Protein AF-A0A3D4QSE2-F1 (afdb_monomer_lite)

Sequence (312 aa):
MPFSLEGETRNILAAMQRSQQLKRVAPGTFAWKEWDISEHVFLRDLVYIVLEENGRPLSFEQIYMQVQQRRNDNISKNSVYAYLNSHPDIIAVYTKQYILLEWLENEELLLTNGIDPQELNSLNGNYQGKVILDVFISHGNYFTLYRLSEAYWQSGYIRLSRNVKAGLASRLVIVDTEGGLHLGSLQWEIISGLKRWGNNLAINELFYLEFINDRVLRCLKKEQFDNYEELPAYRLKEAEQYLNEQLELDEQTVLQNGDELDESLRGLDALLDAGLINGFVRGKDFEQVVNQGYHPQLIRHVLEERGIKVNW

Structure (mmCIF, N/CA/C/O backbone):
data_AF-A0A3D4QSE2-F1
#
_entry.id   AF-A0A3D4QSE2-F1
#
loop_
_atom_site.group_PDB
_atom_site.id
_atom_site.type_symbol
_atom_site.label_atom_id
_atom_site.label_alt_id
_atom_site.label_comp_id
_atom_site.label_asym_id
_atom_site.label_entity_id
_atom_site.label_seq_id
_atom_site.pdbx_PDB_ins_code
_atom_site.Cartn_x
_atom_site.Cartn_y
_atom_site.Cartn_z
_atom_site.occupancy
_atom_site.B_iso_or_equiv
_atom_site.auth_seq_id
_atom_site.auth_comp_id
_atom_site.auth_asym_id
_atom_site.auth_atom_id
_atom_site.pdbx_PDB_model_num
ATOM 1 N N . MET A 1 1 ? -39.213 -35.754 11.566 1.00 28.19 1 MET A N 1
ATOM 2 C CA . MET A 1 1 ? -39.412 -36.302 10.208 1.00 28.19 1 MET A CA 1
ATOM 3 C C . MET A 1 1 ? -38.183 -35.938 9.388 1.00 28.19 1 MET A C 1
ATOM 5 O O . MET A 1 1 ? -38.036 -34.755 9.103 1.00 28.19 1 MET A O 1
ATOM 9 N N . PRO A 1 2 ? -37.240 -36.857 9.115 1.00 41.97 2 PRO A N 1
ATOM 10 C CA . PRO A 1 2 ? -36.106 -36.549 8.257 1.00 41.97 2 PRO A CA 1
ATOM 11 C C . PRO A 1 2 ? -36.489 -36.765 6.787 1.00 41.97 2 PRO A C 1
ATOM 13 O O . PRO A 1 2 ? -37.260 -37.663 6.459 1.00 41.97 2 PRO A O 1
ATOM 16 N N . PHE A 1 3 ? -35.970 -35.894 5.927 1.00 37.28 3 PHE A N 1
ATOM 17 C CA . PHE A 1 3 ? -36.173 -35.910 4.483 1.00 37.28 3 PHE A CA 1
ATOM 18 C C . PHE A 1 3 ? -35.637 -37.208 3.860 1.00 37.28 3 PHE A C 1
ATOM 20 O O . PHE A 1 3 ? -34.462 -37.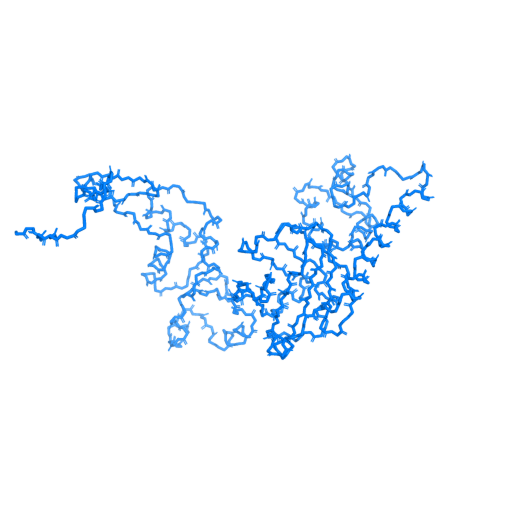534 4.024 1.00 37.28 3 PHE A O 1
ATOM 27 N N . SER A 1 4 ? -36.493 -37.919 3.122 1.00 41.31 4 SER A N 1
ATOM 28 C CA . SER A 1 4 ? -36.098 -38.973 2.187 1.00 41.31 4 SER A CA 1
ATOM 29 C C . SER A 1 4 ? -35.632 -38.330 0.881 1.00 41.31 4 SER A C 1
ATOM 31 O O . SER A 1 4 ? -36.432 -37.740 0.155 1.00 41.31 4 SER A O 1
ATOM 33 N N . LEU A 1 5 ? -34.340 -38.443 0.584 1.00 42.09 5 LEU A N 1
ATOM 34 C CA . LEU A 1 5 ? -33.797 -38.228 -0.755 1.00 42.09 5 LEU A CA 1
ATOM 35 C C . LEU A 1 5 ? -33.691 -39.602 -1.420 1.00 42.09 5 LEU A C 1
ATOM 37 O O . LEU A 1 5 ? -32.722 -40.329 -1.213 1.00 42.09 5 LEU A O 1
ATOM 41 N N . GLU A 1 6 ? -34.727 -39.980 -2.164 1.00 46.28 6 GLU A N 1
ATOM 42 C CA . GLU A 1 6 ? -34.633 -41.058 -3.147 1.00 46.28 6 GLU A CA 1
ATOM 43 C C . GLU A 1 6 ? -34.034 -40.486 -4.435 1.00 46.28 6 GLU A C 1
ATOM 45 O O . GLU A 1 6 ? -34.581 -39.553 -5.020 1.00 46.28 6 GLU A O 1
ATOM 50 N N . GLY A 1 7 ? -32.911 -41.057 -4.873 1.00 48.81 7 GLY A N 1
ATOM 51 C CA . GLY A 1 7 ? -32.299 -40.771 -6.170 1.00 48.81 7 GLY A CA 1
ATOM 52 C C . GLY A 1 7 ? -30.869 -40.253 -6.052 1.00 48.81 7 GLY A C 1
ATOM 53 O O . GLY A 1 7 ? -30.639 -39.159 -5.556 1.00 48.81 7 GLY A O 1
ATOM 54 N N . GLU A 1 8 ? -29.932 -41.053 -6.566 1.00 42.44 8 GLU A N 1
ATOM 55 C CA . GLU A 1 8 ? -28.472 -40.873 -6.572 1.00 42.44 8 GLU A CA 1
ATOM 56 C C . GLU A 1 8 ? -27.762 -41.227 -5.258 1.00 42.44 8 GLU A C 1
ATOM 58 O O . GLU A 1 8 ? -27.558 -40.409 -4.362 1.00 42.44 8 GLU A O 1
ATOM 63 N N . THR A 1 9 ? -27.271 -42.468 -5.191 1.00 49.97 9 THR A N 1
ATOM 64 C CA . THR A 1 9 ? -26.201 -42.884 -4.277 1.00 49.97 9 THR A CA 1
ATOM 65 C C . THR A 1 9 ? -24.926 -42.092 -4.573 1.00 49.97 9 THR A C 1
ATOM 67 O O . THR A 1 9 ? -24.008 -42.570 -5.238 1.00 49.97 9 THR A O 1
ATOM 70 N N . ARG A 1 10 ? -24.849 -40.860 -4.067 1.00 45.12 10 ARG A N 1
ATOM 71 C CA . ARG A 1 10 ? -23.571 -40.204 -3.809 1.00 45.12 10 ARG A CA 1
ATOM 72 C C . ARG A 1 10 ? -22.964 -40.915 -2.609 1.00 45.12 10 ARG A C 1
ATOM 74 O O . ARG A 1 10 ? -23.544 -40.903 -1.527 1.00 45.12 10 ARG A O 1
ATOM 81 N N . ASN A 1 11 ? -21.814 -41.555 -2.804 1.00 51.22 11 ASN A N 1
ATOM 82 C CA . ASN A 1 11 ? -21.033 -42.132 -1.715 1.00 51.22 11 ASN A CA 1
ATOM 83 C C . ASN A 1 11 ? -20.575 -41.002 -0.778 1.00 51.22 11 ASN A C 1
ATOM 85 O O . ASN A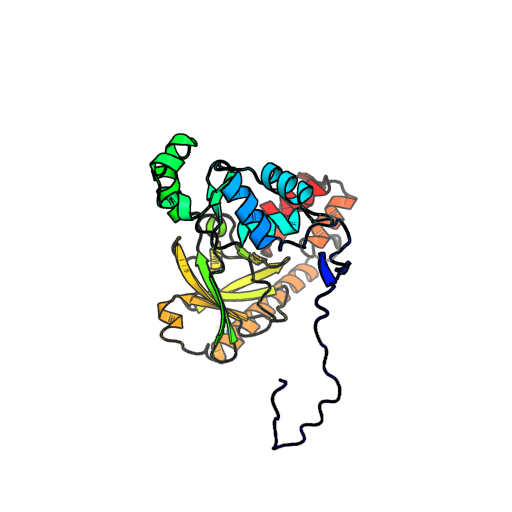 1 11 ? -19.510 -40.417 -0.967 1.00 51.22 11 ASN A O 1
ATOM 89 N N . ILE A 1 12 ? -21.392 -40.664 0.220 1.00 56.22 12 ILE A N 1
ATOM 90 C CA . ILE A 1 12 ? -20.989 -39.801 1.327 1.00 56.22 12 ILE A CA 1
ATOM 91 C C . ILE A 1 12 ? -20.093 -40.656 2.226 1.00 56.22 12 ILE A C 1
ATOM 93 O O . ILE A 1 12 ? -20.573 -41.402 3.072 1.00 56.22 12 ILE A O 1
ATOM 97 N N . LEU A 1 13 ? -18.779 -40.581 2.006 1.00 54.56 13 LEU A N 1
ATOM 98 C CA . LEU A 1 13 ? -17.781 -41.328 2.783 1.00 54.56 13 LEU A CA 1
ATOM 99 C C . LEU A 1 13 ? -17.624 -40.805 4.223 1.00 54.56 13 LEU A C 1
ATOM 101 O O . LEU A 1 13 ? -17.141 -41.534 5.082 1.00 54.56 13 LEU A O 1
ATOM 105 N N . ALA A 1 14 ? -18.057 -39.574 4.507 1.00 45.72 14 ALA A N 1
ATOM 106 C CA . ALA A 1 14 ? -18.195 -39.046 5.861 1.00 45.72 14 ALA A CA 1
ATOM 107 C C . ALA A 1 14 ? -19.143 -37.838 5.881 1.00 45.72 14 ALA A C 1
ATOM 109 O O . ALA A 1 14 ? -19.107 -36.997 4.982 1.00 45.72 14 ALA A O 1
ATOM 110 N N . ALA A 1 15 ? -19.950 -37.724 6.936 1.00 48.41 15 ALA A N 1
ATOM 111 C CA . ALA A 1 15 ? -20.735 -36.535 7.248 1.00 48.41 15 ALA A CA 1
ATOM 112 C C . ALA A 1 15 ? -20.280 -35.995 8.611 1.00 48.41 15 ALA A C 1
ATOM 114 O O . ALA A 1 15 ? -20.449 -36.655 9.634 1.00 48.41 15 ALA A O 1
ATOM 115 N N . MET A 1 16 ? -19.685 -34.800 8.638 1.00 53.22 16 MET A N 1
ATOM 116 C CA . MET A 1 16 ? -19.393 -34.107 9.894 1.00 53.22 16 MET A CA 1
ATOM 117 C C . MET A 1 16 ? -20.637 -33.343 10.337 1.00 53.22 16 MET A C 1
ATOM 119 O O . MET A 1 16 ? -20.983 -32.310 9.766 1.00 53.22 16 MET A O 1
ATOM 123 N N . GLN A 1 17 ? -21.317 -33.850 11.363 1.00 53.03 17 GLN A N 1
ATOM 124 C CA . GLN A 1 17 ? -22.425 -33.146 11.996 1.00 53.03 17 GLN A CA 1
ATOM 125 C C . GLN A 1 17 ? -21.888 -32.251 13.116 1.00 53.03 17 GLN A C 1
ATOM 127 O O . GLN A 1 17 ? -21.199 -32.705 14.028 1.00 53.03 17 GLN A O 1
ATOM 132 N N . ARG A 1 18 ? -22.207 -30.957 13.058 1.00 58.06 18 ARG A N 1
ATOM 133 C CA . ARG A 1 18 ? -21.845 -29.990 14.101 1.00 58.06 18 ARG A CA 1
ATOM 134 C C . ARG A 1 18 ? -22.596 -30.351 15.389 1.00 58.06 18 ARG A C 1
ATOM 136 O O . ARG A 1 18 ? -23.823 -30.279 15.418 1.00 58.06 18 ARG A O 1
ATOM 143 N N . SER A 1 19 ? -21.878 -30.755 16.441 1.00 69.56 19 SER A N 1
ATOM 144 C CA . SER A 1 19 ? -22.499 -31.043 17.742 1.00 69.56 19 SER A CA 1
ATOM 145 C C . SER A 1 19 ? -23.111 -29.768 18.321 1.00 69.56 19 SER A C 1
ATOM 147 O O . SER A 1 19 ? -22.425 -28.759 18.479 1.00 69.56 19 SER A O 1
ATOM 149 N N . GLN A 1 20 ? -24.398 -29.815 18.672 1.00 75.25 20 GLN A N 1
ATOM 150 C CA . GLN A 1 20 ? -25.089 -28.693 19.315 1.00 75.25 20 GLN A CA 1
ATOM 151 C C . GLN A 1 20 ? -24.616 -28.442 20.756 1.00 75.25 20 GLN A C 1
ATOM 153 O O . GLN A 1 20 ? -24.971 -27.413 21.333 1.00 75.25 20 GLN A O 1
ATOM 158 N N . GLN A 1 21 ? -23.824 -29.354 21.323 1.00 79.38 21 GLN A N 1
ATOM 159 C CA . GLN A 1 21 ? -23.313 -29.295 22.695 1.00 79.38 21 GLN A CA 1
ATOM 160 C C . GLN A 1 21 ? -22.000 -28.508 22.811 1.00 79.38 21 GLN A C 1
ATOM 162 O O . GLN A 1 21 ? -21.597 -28.152 23.917 1.00 79.38 21 GLN A O 1
ATOM 167 N N . LEU A 1 22 ? -21.344 -28.214 21.684 1.00 78.94 22 LEU A N 1
ATOM 168 C CA . LEU A 1 22 ? -20.076 -27.493 21.644 1.00 78.94 22 LEU A CA 1
ATOM 169 C C . LEU A 1 22 ? -20.288 -26.034 21.224 1.00 78.94 22 LEU A C 1
ATOM 171 O O . LEU A 1 22 ? -21.080 -25.737 20.327 1.00 78.94 22 LEU A O 1
ATOM 175 N N . LYS A 1 23 ? -19.546 -25.124 21.855 1.00 75.75 23 LYS A N 1
ATOM 176 C CA . LYS A 1 23 ? -19.374 -23.725 21.440 1.00 75.75 23 LYS A CA 1
ATOM 177 C C . LYS A 1 23 ? -17.903 -23.462 21.142 1.00 75.75 23 LYS A C 1
ATOM 179 O O . LYS A 1 23 ? -17.020 -24.084 21.733 1.00 75.75 23 LYS A O 1
ATOM 184 N N . ARG A 1 24 ? -17.624 -22.560 20.204 1.00 70.69 24 ARG A N 1
ATOM 185 C CA . ARG A 1 24 ? -16.249 -22.125 19.937 1.00 70.69 24 ARG A CA 1
ATOM 186 C C . ARG A 1 24 ? -15.841 -21.149 21.035 1.00 70.69 24 ARG A C 1
ATOM 188 O O . ARG A 1 24 ? -16.610 -20.249 21.340 1.00 70.69 24 ARG A O 1
ATOM 195 N N . VAL A 1 25 ? -14.651 -21.311 21.603 1.00 76.31 25 VAL A N 1
ATOM 196 C CA . VAL A 1 25 ? -14.137 -20.432 22.678 1.00 76.31 25 VAL A CA 1
ATOM 197 C C . VAL A 1 25 ? -12.840 -19.716 22.300 1.00 76.31 25 VAL A C 1
ATOM 199 O O . VAL A 1 25 ? -12.532 -18.671 22.859 1.00 76.31 25 VAL A O 1
ATOM 202 N N . ALA A 1 26 ? -12.122 -20.220 21.292 1.00 65.94 26 ALA A N 1
ATOM 203 C CA . ALA A 1 26 ? -10.972 -19.560 20.673 1.00 65.94 26 ALA A CA 1
ATOM 204 C C . ALA A 1 26 ? -10.786 -20.055 19.220 1.00 65.94 26 ALA A C 1
ATOM 206 O O . ALA A 1 26 ? -11.508 -20.956 18.764 1.00 65.94 26 ALA A O 1
ATOM 207 N N . PRO A 1 27 ? -9.855 -19.489 18.431 1.00 65.56 27 PRO A N 1
ATOM 208 C CA . PRO A 1 27 ? -9.556 -20.009 17.104 1.00 65.56 27 PRO A CA 1
ATOM 209 C C . PRO A 1 27 ? -9.096 -21.472 17.136 1.00 65.56 27 PRO A C 1
ATOM 211 O O . PRO A 1 27 ? -8.069 -21.787 17.717 1.00 65.56 27 PRO A O 1
ATOM 214 N N . GLY A 1 28 ? -9.877 -22.366 16.519 1.00 68.50 28 GLY A N 1
ATOM 215 C CA . GLY A 1 28 ? -9.598 -23.808 16.520 1.00 68.50 28 GLY A CA 1
ATOM 216 C C . GLY A 1 28 ? -9.968 -24.545 17.815 1.00 68.50 28 GLY A C 1
ATOM 217 O O . GLY A 1 28 ? -9.839 -25.764 17.857 1.00 68.50 28 GLY A O 1
ATOM 218 N N . THR A 1 29 ? -10.483 -23.846 18.832 1.00 72.50 29 THR A N 1
ATOM 219 C CA . THR A 1 29 ? -10.779 -24.425 20.152 1.00 72.50 29 THR A CA 1
ATOM 220 C C . THR A 1 29 ? -12.272 -24.395 20.447 1.00 72.50 29 THR A C 1
ATOM 222 O O . THR A 1 29 ? -12.926 -23.349 20.360 1.00 72.50 29 THR A O 1
ATOM 225 N N . PHE A 1 30 ? -12.803 -25.546 20.855 1.00 79.31 30 PHE A N 1
ATOM 226 C CA . PHE A 1 30 ? -14.202 -25.731 21.224 1.00 79.31 30 PHE A CA 1
ATOM 227 C C . PHE A 1 30 ? -14.310 -26.213 22.668 1.00 79.31 30 PHE A C 1
ATOM 229 O O . PHE A 1 30 ? -13.473 -26.979 23.137 1.00 79.31 30 PHE A O 1
ATOM 236 N N . ALA A 1 31 ? -15.356 -25.768 23.350 1.00 78.94 31 ALA A N 1
ATOM 237 C CA . ALA A 1 31 ? -15.695 -26.172 24.705 1.00 78.94 31 ALA A CA 1
ATOM 238 C C . ALA A 1 31 ? -17.148 -26.640 24.763 1.00 78.94 31 ALA A C 1
ATOM 240 O O . ALA A 1 31 ? -17.968 -26.283 23.913 1.00 78.94 31 ALA A O 1
ATOM 241 N N . TRP A 1 32 ? -17.478 -27.404 25.798 1.00 81.44 32 TRP A N 1
ATOM 242 C CA . TRP A 1 32 ? -18.864 -27.722 26.120 1.00 81.44 32 TRP A CA 1
ATOM 243 C C . TRP A 1 32 ? -19.625 -26.445 26.474 1.00 81.44 32 TRP A C 1
ATOM 245 O O . TRP A 1 32 ? -19.103 -25.568 27.160 1.00 81.44 32 TRP A O 1
ATOM 255 N N . LYS A 1 33 ? -20.872 -26.322 26.010 1.00 83.12 33 LYS A N 1
ATOM 256 C CA . LYS A 1 33 ? -21.715 -25.152 26.309 1.00 83.12 33 LYS A CA 1
ATOM 257 C C . LYS A 1 33 ? -21.936 -24.943 27.806 1.00 83.12 33 LYS A C 1
ATOM 259 O O . LYS A 1 33 ? -22.045 -23.797 28.225 1.00 83.12 33 LYS A O 1
ATOM 264 N N . GLU A 1 34 ? -21.951 -26.037 28.564 1.00 84.19 34 GLU A N 1
ATOM 265 C CA . GLU A 1 34 ? -22.087 -26.074 30.024 1.00 84.19 34 GLU A CA 1
ATOM 266 C C . GLU A 1 34 ? -20.871 -25.501 30.761 1.00 84.19 34 GLU A C 1
ATOM 268 O O . GLU A 1 34 ? -20.974 -25.163 31.936 1.00 84.19 34 GLU A O 1
ATOM 273 N N . TRP A 1 35 ? -19.716 -25.378 30.096 1.00 82.12 35 TRP A N 1
ATOM 274 C CA . TRP A 1 35 ? -18.558 -24.720 30.693 1.00 82.12 35 TRP A CA 1
ATOM 275 C C . TRP A 1 35 ? -18.787 -23.208 30.721 1.00 82.12 35 TRP A C 1
ATOM 277 O O . TRP A 1 35 ? -19.196 -22.618 29.713 1.00 82.12 35 TRP A O 1
ATOM 287 N N . ASP A 1 36 ? -18.477 -22.583 31.858 1.00 79.00 36 ASP A N 1
ATOM 288 C CA . ASP A 1 36 ? -18.579 -21.136 32.084 1.00 79.00 36 ASP A CA 1
ATOM 289 C C . ASP A 1 36 ? -17.439 -20.374 31.384 1.00 79.00 36 ASP A C 1
ATOM 291 O O . ASP A 1 36 ? -16.555 -19.779 31.990 1.00 79.00 36 ASP A O 1
ATOM 295 N N . ILE A 1 37 ? -17.398 -20.501 30.058 1.00 76.38 37 ILE A N 1
ATOM 296 C CA . ILE A 1 37 ? -16.425 -19.861 29.175 1.00 76.38 37 ILE A CA 1
ATOM 297 C C . ILE A 1 37 ? -17.206 -19.094 28.117 1.00 76.38 37 ILE A C 1
ATOM 299 O O . ILE A 1 37 ? -18.049 -19.670 27.424 1.00 76.38 37 ILE A O 1
ATOM 303 N N . SER A 1 38 ? -16.928 -17.804 27.969 1.00 71.06 38 SER A N 1
ATOM 304 C CA . SER A 1 38 ? -17.567 -16.968 26.952 1.00 71.06 38 SER A CA 1
ATOM 305 C C . SER A 1 38 ? -17.345 -17.514 25.540 1.00 71.06 38 SER A C 1
ATOM 307 O O . SER A 1 38 ? -16.294 -18.083 25.228 1.00 71.06 38 SER A O 1
ATOM 309 N N . GLU A 1 39 ? -18.351 -17.352 24.682 1.00 72.50 39 GLU A N 1
ATOM 310 C CA . GLU A 1 39 ? -18.236 -17.715 23.271 1.00 72.50 39 GLU A CA 1
ATOM 311 C C . GLU A 1 39 ? -17.183 -16.844 22.573 1.00 72.50 39 GLU A C 1
ATOM 313 O O . GLU A 1 39 ? -16.976 -15.677 22.908 1.00 72.50 39 GLU A O 1
ATOM 318 N N . HIS A 1 40 ? -16.481 -17.437 21.609 1.00 73.00 40 HIS A N 1
ATOM 319 C CA . HIS A 1 40 ? -15.460 -16.745 20.839 1.00 73.00 40 HIS A CA 1
ATOM 320 C C . HIS A 1 40 ? -16.086 -15.645 19.983 1.00 73.00 40 HIS A C 1
ATOM 322 O O . HIS A 1 40 ? -16.831 -15.935 19.049 1.00 73.00 40 HIS A O 1
ATOM 328 N N . VAL A 1 41 ? -15.708 -14.397 20.250 1.00 69.75 41 VAL A N 1
ATOM 329 C CA . VAL A 1 41 ? -16.004 -13.259 19.374 1.00 69.75 41 VAL A CA 1
ATOM 330 C C . VAL A 1 41 ? -14.824 -13.053 18.427 1.00 69.75 41 VAL A C 1
ATOM 332 O O . VAL A 1 41 ? -13.657 -13.028 18.843 1.00 69.75 41 VAL A O 1
ATOM 335 N N . PHE A 1 42 ? -15.103 -12.917 17.130 1.00 70.81 42 PHE A N 1
ATOM 336 C CA . PHE A 1 42 ? -14.058 -12.609 16.159 1.00 70.81 42 PHE A CA 1
ATOM 337 C C . PHE A 1 42 ? -13.421 -11.256 16.477 1.00 70.81 42 PHE A C 1
ATOM 339 O O . PHE A 1 42 ? -14.087 -10.328 16.920 1.00 70.81 42 PHE A O 1
ATOM 346 N N . LEU A 1 43 ? -12.112 -11.134 16.233 1.00 71.00 43 LEU A N 1
ATOM 347 C CA . LEU A 1 43 ? -11.376 -9.910 16.565 1.00 71.00 43 LEU A CA 1
ATOM 348 C C . LEU A 1 43 ? -11.966 -8.678 15.865 1.00 71.00 43 LEU A C 1
ATOM 350 O O . LEU A 1 43 ? -12.068 -7.626 16.479 1.00 71.00 43 LEU A O 1
ATOM 354 N N . ARG A 1 44 ? -12.387 -8.847 14.609 1.00 68.31 44 ARG A N 1
ATOM 355 C CA . ARG A 1 44 ? -13.060 -7.819 13.816 1.00 68.31 44 ARG A CA 1
ATOM 356 C C . ARG A 1 44 ? -14.292 -7.267 14.542 1.00 68.31 44 ARG A C 1
ATOM 358 O O . ARG A 1 44 ? -14.346 -6.080 14.836 1.00 68.31 44 ARG A O 1
ATOM 365 N N . ASP A 1 45 ? -15.223 -8.155 14.879 1.00 70.50 45 ASP A N 1
ATOM 366 C CA . ASP A 1 45 ? -16.500 -7.789 15.493 1.00 70.50 45 ASP A CA 1
ATOM 367 C C . ASP A 1 45 ? -16.277 -7.230 16.912 1.00 70.50 45 ASP A C 1
ATOM 369 O O . ASP A 1 45 ? -16.917 -6.269 17.319 1.00 70.50 45 ASP A O 1
ATOM 373 N N . LEU A 1 46 ? -15.294 -7.763 17.646 1.00 81.00 46 LEU A N 1
ATOM 374 C CA . LEU A 1 46 ? -14.947 -7.284 18.983 1.00 81.00 46 LEU A CA 1
ATOM 375 C C . LEU A 1 46 ? -14.390 -5.854 18.985 1.00 81.00 46 LEU A C 1
ATOM 377 O O . LEU A 1 46 ? -14.705 -5.085 19.886 1.00 81.00 46 LEU A O 1
ATOM 381 N N . VAL A 1 47 ? -13.548 -5.499 18.011 1.00 81.94 47 VAL A N 1
ATOM 382 C CA . VAL A 1 47 ? -13.002 -4.136 17.903 1.00 81.94 47 VAL A CA 1
ATOM 383 C C . VAL A 1 47 ? -14.119 -3.134 17.607 1.00 81.94 47 VAL A C 1
ATOM 385 O O . VAL A 1 47 ? -14.138 -2.065 18.214 1.00 81.94 47 VAL A O 1
ATOM 388 N N . TYR A 1 48 ? -15.058 -3.496 16.728 1.00 79.88 48 TYR A N 1
ATOM 389 C CA . TYR A 1 48 ? -16.238 -2.679 16.447 1.00 79.88 48 TYR A CA 1
ATOM 390 C C . TYR A 1 48 ? -17.081 -2.468 17.714 1.00 79.88 48 TYR A C 1
ATOM 392 O O . TYR A 1 48 ? -17.297 -1.327 18.107 1.00 79.88 48 TYR A O 1
ATOM 400 N N . ILE A 1 49 ? -17.435 -3.550 18.423 1.00 83.44 49 ILE A N 1
ATOM 401 C CA . ILE A 1 49 ? -18.203 -3.498 19.683 1.00 83.44 49 ILE A CA 1
ATOM 402 C C . ILE A 1 49 ? -17.511 -2.613 20.730 1.00 83.44 49 ILE A C 1
ATOM 404 O O . ILE A 1 49 ? -18.162 -1.840 21.425 1.00 83.44 49 ILE A O 1
ATOM 408 N N . VAL A 1 50 ? -16.181 -2.700 20.853 1.00 87.81 50 VAL A N 1
ATOM 409 C CA . VAL A 1 50 ? -15.421 -1.853 21.788 1.00 87.81 50 VAL A CA 1
ATOM 410 C C . VAL A 1 50 ? -15.594 -0.370 21.457 1.00 87.81 50 VAL A C 1
ATOM 412 O O . VAL A 1 50 ? -15.761 0.430 22.375 1.00 87.81 50 VAL A O 1
ATOM 415 N N . LEU A 1 51 ? -15.559 0.015 20.182 1.00 86.25 51 LEU A N 1
ATOM 416 C CA . LEU A 1 51 ? -15.757 1.409 19.776 1.00 86.25 51 LEU A CA 1
ATOM 417 C C . LEU A 1 51 ? -17.216 1.853 19.949 1.00 86.25 51 LEU A C 1
ATOM 419 O O . LEU A 1 51 ? -17.452 2.929 20.497 1.00 86.25 51 LEU A O 1
ATOM 423 N N . GLU A 1 52 ? -18.166 1.006 19.551 1.00 87.56 52 GLU A N 1
ATOM 424 C CA . GLU A 1 52 ? -19.609 1.246 19.657 1.00 87.56 52 GLU A CA 1
ATOM 425 C C . GLU A 1 52 ? -20.032 1.486 21.115 1.00 87.56 52 GLU A C 1
ATOM 427 O O . GLU A 1 52 ? -20.595 2.529 21.444 1.00 87.56 52 GLU A O 1
ATOM 432 N N . GLU A 1 53 ? -19.677 0.577 22.028 1.00 88.81 53 GLU A N 1
ATOM 433 C CA . GLU A 1 53 ? -20.073 0.662 23.439 1.00 88.81 53 GLU A CA 1
ATOM 434 C C . GLU A 1 53 ? -19.406 1.816 24.196 1.00 88.81 53 GLU A C 1
ATOM 436 O O . GLU A 1 53 ? -19.963 2.323 25.170 1.00 88.81 53 GLU A O 1
ATOM 441 N N . ASN A 1 54 ? -18.192 2.218 23.800 1.00 87.06 54 ASN A N 1
ATOM 442 C CA . ASN A 1 54 ? -17.499 3.308 24.487 1.00 87.06 54 ASN A CA 1
ATOM 443 C C . ASN A 1 54 ? -18.074 4.678 24.127 1.00 87.06 54 ASN A C 1
ATOM 445 O O . ASN A 1 54 ? -17.881 5.612 24.907 1.00 87.06 54 ASN A O 1
ATOM 449 N N . GLY A 1 55 ? -18.728 4.817 22.968 1.00 83.56 55 GLY A N 1
ATOM 450 C CA . GLY A 1 55 ? -19.369 6.068 22.561 1.00 83.56 55 GLY A CA 1
ATOM 451 C C . GLY A 1 55 ? -18.421 7.273 22.529 1.00 83.56 55 GLY A C 1
ATOM 452 O O . GLY A 1 55 ? -18.871 8.406 22.684 1.00 83.56 55 GLY A O 1
ATOM 453 N N . ARG A 1 56 ? -17.107 7.038 22.388 1.00 87.12 56 ARG A N 1
ATOM 454 C CA . ARG A 1 56 ? -16.050 8.061 22.347 1.00 87.12 56 ARG A CA 1
ATOM 455 C C . ARG A 1 56 ? -14.853 7.590 21.514 1.00 87.12 56 ARG A C 1
ATOM 457 O O . ARG A 1 56 ? -14.610 6.383 21.448 1.00 87.12 56 ARG A O 1
ATOM 464 N N . PRO A 1 57 ? -14.039 8.510 20.972 1.00 86.69 57 PRO A N 1
ATOM 465 C CA . PRO A 1 57 ? -12.796 8.165 20.295 1.00 86.69 57 PRO A CA 1
ATOM 466 C C . PRO A 1 57 ? -11.813 7.477 21.243 1.00 86.69 57 PRO A C 1
ATOM 468 O O . PRO A 1 57 ? -11.564 7.953 22.356 1.00 86.69 57 PRO A O 1
ATOM 471 N N . LEU A 1 58 ? -11.212 6.377 20.793 1.00 87.75 58 LEU A N 1
ATOM 472 C CA . LEU A 1 58 ? -10.254 5.609 21.591 1.00 87.75 58 LEU A CA 1
ATOM 473 C C . LEU A 1 58 ? -8.878 5.572 20.933 1.00 87.75 58 LEU A C 1
ATOM 475 O O . LEU A 1 58 ? -8.751 5.427 19.721 1.00 87.75 58 LEU A O 1
ATOM 479 N N . SER A 1 59 ? -7.819 5.657 21.735 1.00 86.19 59 SER A N 1
ATOM 480 C CA . SER A 1 59 ? -6.461 5.409 21.251 1.00 86.19 59 SER A CA 1
ATOM 481 C C . SER A 1 59 ? -6.226 3.918 20.999 1.00 86.19 59 SER A C 1
ATOM 483 O O . SER A 1 59 ? -6.900 3.056 21.568 1.00 86.19 59 SER A O 1
ATOM 485 N N . PHE A 1 60 ? -5.211 3.600 20.192 1.00 82.19 60 PHE A N 1
ATOM 486 C CA . PHE A 1 60 ? -4.804 2.213 19.940 1.00 82.19 60 PHE A CA 1
ATOM 487 C C . PHE A 1 60 ? -4.608 1.403 21.235 1.00 82.19 60 PHE A C 1
ATOM 489 O O . PHE A 1 60 ? -5.123 0.294 21.359 1.00 82.19 60 PHE A O 1
ATOM 496 N N . GLU A 1 61 ? -3.896 1.967 22.214 1.00 83.44 61 GLU A N 1
ATOM 497 C CA . GLU A 1 61 ? -3.613 1.287 23.484 1.00 83.44 61 GLU A CA 1
ATOM 498 C C . GLU A 1 61 ? -4.890 1.038 24.298 1.00 83.44 61 GLU A C 1
ATOM 500 O O . GLU A 1 61 ? -5.036 -0.022 24.904 1.00 83.44 61 GLU A O 1
ATOM 505 N N . GLN A 1 62 ? -5.852 1.968 24.270 1.00 87.75 62 GLN A N 1
ATOM 506 C CA . GLN A 1 62 ? -7.145 1.786 24.936 1.00 87.75 62 GLN A CA 1
ATOM 507 C C . GLN A 1 62 ? -7.952 0.653 24.297 1.00 87.75 62 GLN A C 1
ATOM 509 O O . GLN A 1 62 ? -8.496 -0.187 25.014 1.00 87.75 62 GLN A O 1
ATOM 514 N N . ILE A 1 63 ? -7.990 0.596 22.963 1.00 88.75 63 ILE A N 1
ATOM 515 C CA . ILE A 1 63 ? -8.682 -0.468 22.225 1.00 88.75 63 ILE A CA 1
ATOM 516 C C . ILE A 1 63 ? -8.022 -1.814 22.510 1.00 88.75 63 ILE A C 1
ATOM 518 O O . ILE A 1 63 ? -8.708 -2.772 22.854 1.00 88.75 63 ILE A O 1
ATOM 522 N N . TYR A 1 64 ? -6.692 -1.882 22.431 1.00 88.06 64 TYR A N 1
ATOM 523 C CA . TYR A 1 64 ? -5.940 -3.101 22.713 1.00 88.06 64 TYR A CA 1
ATOM 524 C C . TYR A 1 64 ? -6.221 -3.637 24.123 1.00 88.06 64 TYR A C 1
ATOM 526 O O . TYR A 1 64 ? -6.521 -4.819 24.281 1.00 88.06 64 TYR A O 1
ATOM 534 N N . MET A 1 65 ? -6.197 -2.766 25.137 1.00 89.06 65 MET A N 1
ATOM 535 C CA . MET A 1 65 ? -6.500 -3.145 26.519 1.00 89.06 65 MET A CA 1
ATOM 536 C C . MET A 1 65 ? -7.922 -3.698 26.675 1.00 89.06 65 MET A C 1
ATOM 538 O O . MET A 1 65 ? -8.102 -4.732 27.316 1.00 89.06 65 MET A O 1
ATOM 542 N N . GLN A 1 66 ? -8.927 -3.058 26.071 1.00 89.44 66 GLN A N 1
ATOM 543 C CA . GLN A 1 66 ? -10.316 -3.524 26.160 1.00 89.44 66 GLN A CA 1
ATOM 544 C C . GLN A 1 66 ? -10.552 -4.832 25.400 1.00 89.44 66 GLN A C 1
ATOM 546 O O . GLN A 1 66 ? -11.240 -5.725 25.891 1.00 89.44 66 GLN A O 1
ATOM 551 N N . VAL A 1 67 ? -9.943 -4.976 24.224 1.00 88.25 67 VAL A N 1
ATOM 552 C CA . VAL A 1 67 ? -9.977 -6.213 23.439 1.00 88.25 67 VAL A CA 1
ATOM 553 C C . VAL A 1 67 ? -9.353 -7.369 24.226 1.00 88.25 67 VAL A C 1
ATOM 555 O O . VAL A 1 67 ? -9.927 -8.457 24.268 1.00 88.25 67 VAL A O 1
ATOM 558 N N . GLN A 1 68 ? -8.214 -7.134 24.885 1.00 87.12 68 GLN A N 1
ATOM 559 C CA . GLN A 1 68 ? -7.522 -8.150 25.679 1.00 87.12 68 GLN A CA 1
ATOM 560 C C . GLN A 1 68 ? -8.318 -8.558 26.927 1.00 87.12 68 GLN A C 1
ATOM 562 O O . GLN A 1 68 ? -8.342 -9.733 27.272 1.00 87.12 68 GLN A O 1
ATOM 567 N N . GLN A 1 69 ? -9.005 -7.619 27.585 1.00 86.25 69 GLN A N 1
ATOM 568 C CA . GLN A 1 69 ? -9.866 -7.913 28.742 1.00 86.25 69 GLN A CA 1
ATOM 569 C C . GLN A 1 69 ? -11.061 -8.807 28.394 1.00 86.25 69 GLN A C 1
ATOM 571 O O . GLN A 1 69 ? -11.539 -9.557 29.240 1.00 86.25 69 GLN A O 1
ATOM 576 N N . ARG A 1 70 ? -11.557 -8.720 27.157 1.00 81.62 70 ARG A N 1
ATOM 577 C CA . ARG A 1 70 ? -12.742 -9.454 26.692 1.00 81.62 70 ARG A CA 1
ATOM 578 C C . ARG A 1 70 ? -12.400 -10.780 26.016 1.00 81.62 70 ARG A C 1
ATOM 580 O O . ARG A 1 70 ? -13.304 -11.465 25.538 1.00 81.62 70 ARG A O 1
ATOM 587 N N . ARG A 1 71 ? -11.115 -11.143 25.939 1.00 77.31 71 ARG A N 1
ATOM 588 C CA . ARG A 1 71 ? -10.662 -12.362 25.267 1.00 77.31 71 ARG A CA 1
ATOM 589 C C . ARG A 1 71 ? -9.920 -13.305 26.187 1.00 77.31 71 ARG A C 1
ATOM 591 O O . ARG A 1 71 ? -9.108 -12.914 27.013 1.00 77.31 71 ARG A O 1
ATOM 598 N N . ASN A 1 72 ? -10.218 -14.583 25.980 1.00 70.56 72 ASN A N 1
ATOM 599 C CA . ASN A 1 72 ? -9.645 -15.694 26.731 1.00 70.56 72 ASN A CA 1
ATOM 600 C C . ASN A 1 72 ? -8.361 -16.234 26.078 1.00 70.56 72 ASN A C 1
ATOM 602 O O . ASN A 1 72 ? -7.741 -17.155 26.603 1.00 70.56 72 ASN A O 1
ATOM 606 N N . ASP A 1 73 ? -7.969 -15.692 24.923 1.00 72.31 73 ASP A N 1
ATOM 607 C CA . ASP A 1 73 ? -6.760 -16.042 24.188 1.00 72.31 73 ASP A CA 1
ATOM 608 C C . ASP A 1 73 ? -5.789 -14.856 24.071 1.00 72.31 73 ASP A C 1
ATOM 610 O O . ASP A 1 73 ? -6.154 -13.692 24.236 1.00 72.31 73 ASP A O 1
ATOM 614 N N . ASN A 1 74 ? -4.514 -15.159 23.817 1.00 77.00 74 ASN A N 1
ATOM 615 C CA . ASN A 1 74 ? -3.472 -14.144 23.702 1.00 77.00 74 ASN A CA 1
ATOM 616 C C . ASN A 1 74 ? -3.506 -13.508 22.306 1.00 77.00 74 ASN A C 1
ATOM 618 O O . ASN A 1 74 ? -3.281 -14.197 21.307 1.00 77.00 74 ASN A O 1
ATOM 622 N N . ILE A 1 75 ? -3.771 -12.205 22.225 1.00 77.25 75 ILE A N 1
ATOM 623 C CA . ILE A 1 75 ? -3.852 -11.485 20.954 1.00 77.25 75 ILE A CA 1
ATOM 624 C C . ILE A 1 75 ? -2.649 -10.574 20.815 1.00 77.25 75 ILE A C 1
ATOM 626 O O . ILE A 1 75 ? -2.348 -9.770 21.691 1.00 77.25 75 ILE A O 1
ATOM 630 N N . SER A 1 76 ? -1.977 -10.638 19.669 1.00 79.69 76 SER A N 1
ATOM 631 C CA . SER A 1 76 ? -0.870 -9.725 19.412 1.00 79.69 76 SER A CA 1
ATOM 632 C C . SER A 1 76 ? -1.371 -8.306 19.132 1.00 79.69 76 SER A C 1
ATOM 634 O O . SER A 1 76 ? -2.319 -8.107 18.365 1.00 79.69 76 SER A O 1
ATOM 636 N N . LYS A 1 77 ? -0.665 -7.303 19.675 1.00 74.50 77 LYS A N 1
ATOM 637 C CA . LYS A 1 77 ? -0.847 -5.881 19.326 1.00 74.50 77 LYS A CA 1
ATOM 638 C C . LYS A 1 77 ? -0.895 -5.667 17.811 1.00 74.50 77 LYS A C 1
ATOM 640 O O . LYS A 1 77 ? -1.769 -4.962 17.318 1.00 74.50 77 LYS A O 1
ATOM 645 N N . ASN A 1 78 ? -0.020 -6.352 17.073 1.00 67.44 78 ASN A N 1
ATOM 646 C CA . ASN A 1 78 ? 0.039 -6.289 15.612 1.00 67.44 78 ASN A CA 1
ATOM 647 C C . ASN A 1 78 ? -1.260 -6.741 14.940 1.00 67.44 78 ASN A C 1
ATOM 649 O O . ASN A 1 78 ? -1.647 -6.154 13.936 1.00 67.44 78 ASN A O 1
ATOM 653 N N . SER A 1 79 ? -1.946 -7.752 15.484 1.00 69.75 79 SER A N 1
ATOM 654 C CA . SER A 1 79 ? -3.230 -8.199 14.936 1.00 69.75 79 SER A CA 1
ATOM 655 C C . SER A 1 79 ? -4.290 -7.120 15.117 1.00 69.75 79 SER A C 1
ATOM 657 O O . SER A 1 79 ? -4.957 -6.759 14.155 1.00 69.75 79 SER A O 1
ATOM 659 N N . VAL A 1 80 ? -4.409 -6.556 16.324 1.00 75.81 80 VAL A N 1
ATOM 660 C CA . VAL A 1 80 ? -5.368 -5.474 16.609 1.00 75.81 80 VAL A CA 1
ATOM 661 C C . VAL A 1 80 ? -5.080 -4.253 15.740 1.00 75.81 80 VAL A C 1
ATOM 663 O O . VAL A 1 80 ? -5.993 -3.700 15.136 1.00 75.81 80 VAL A O 1
ATOM 666 N N . TYR A 1 81 ? -3.805 -3.883 15.606 1.00 71.88 81 TYR A N 1
ATOM 667 C CA . TYR A 1 81 ? -3.374 -2.782 14.751 1.00 71.88 81 TYR A CA 1
ATOM 668 C C . TYR A 1 81 ? -3.707 -3.040 13.278 1.00 71.88 81 TYR A C 1
ATOM 670 O O . TYR A 1 81 ? -4.248 -2.168 12.604 1.00 71.88 81 TYR A O 1
ATOM 678 N N . ALA A 1 82 ? -3.426 -4.243 12.771 1.00 63.03 82 ALA A N 1
ATOM 679 C CA . ALA A 1 82 ? -3.756 -4.611 11.399 1.00 63.03 82 ALA A CA 1
ATOM 680 C C . ALA A 1 82 ? -5.268 -4.541 11.147 1.00 63.03 82 ALA A C 1
ATOM 682 O O . ALA A 1 82 ? -5.680 -4.021 10.113 1.00 63.03 82 ALA A O 1
ATOM 683 N N . TYR A 1 83 ? -6.096 -5.000 12.092 1.00 68.81 83 TYR A N 1
ATOM 684 C CA . TYR A 1 83 ? -7.552 -4.906 11.975 1.00 68.81 83 TYR A CA 1
ATOM 685 C C . TYR A 1 83 ? -8.046 -3.464 12.011 1.00 68.81 83 TYR A C 1
ATOM 687 O O . TYR A 1 83 ? -8.787 -3.081 11.117 1.00 68.81 83 TYR A O 1
ATOM 695 N N . LEU A 1 84 ? -7.596 -2.645 12.962 1.00 68.69 84 LEU A N 1
ATOM 696 C CA . LEU A 1 84 ? -7.996 -1.236 13.045 1.00 68.69 84 LEU A CA 1
ATOM 697 C C . LEU A 1 84 ? -7.710 -0.458 11.757 1.00 68.69 84 LEU A C 1
ATOM 699 O O . LEU A 1 84 ? -8.505 0.382 11.363 1.00 68.69 84 LEU A O 1
ATOM 703 N N . ASN A 1 85 ? -6.601 -0.772 11.085 1.00 64.06 85 ASN A N 1
ATOM 704 C CA . ASN A 1 85 ? -6.212 -0.110 9.841 1.00 64.06 85 ASN A CA 1
ATOM 705 C C . ASN A 1 85 ? -6.796 -0.750 8.570 1.00 64.06 85 ASN A C 1
ATOM 707 O O . ASN A 1 85 ? -6.592 -0.216 7.485 1.00 64.06 85 ASN A O 1
ATOM 711 N N . SER A 1 86 ? -7.463 -1.903 8.666 1.00 55.56 86 SER A N 1
ATOM 712 C CA . SER A 1 86 ? -8.063 -2.594 7.509 1.00 55.56 86 SER A CA 1
ATOM 713 C C . SER A 1 86 ? -9.585 -2.710 7.581 1.00 55.56 86 SER A C 1
ATOM 715 O O . SER A 1 86 ? -10.215 -3.053 6.578 1.00 55.56 86 SER A O 1
ATOM 717 N N . HIS A 1 87 ? -10.184 -2.434 8.741 1.00 62.44 87 HIS A N 1
ATOM 718 C CA . HIS A 1 87 ? -11.622 -2.523 8.948 1.00 62.44 87 HIS A CA 1
ATOM 719 C C . HIS A 1 87 ? -12.347 -1.412 8.171 1.00 62.44 87 HIS A C 1
ATOM 721 O O . HIS A 1 87 ? -12.002 -0.247 8.343 1.00 62.44 87 HIS A O 1
ATOM 727 N N . PRO A 1 88 ? -13.355 -1.735 7.335 1.00 55.78 88 PRO A N 1
ATOM 728 C CA . PRO A 1 88 ? -14.034 -0.735 6.506 1.00 55.78 88 PRO A CA 1
ATOM 729 C C . PRO A 1 88 ? -14.779 0.325 7.327 1.00 55.78 88 PRO A C 1
ATOM 731 O O . PRO A 1 88 ? -14.787 1.487 6.942 1.00 55.78 88 PRO A O 1
ATOM 734 N N . ASP A 1 89 ? -15.350 -0.076 8.462 1.00 70.75 89 ASP A N 1
ATOM 735 C CA . ASP A 1 89 ? -16.207 0.793 9.280 1.00 70.75 89 ASP A CA 1
ATOM 736 C C . ASP A 1 89 ? -15.461 1.532 10.404 1.00 70.75 89 ASP A C 1
ATOM 738 O O . ASP A 1 89 ? -16.095 2.078 11.302 1.00 70.75 89 ASP A O 1
ATOM 742 N N . ILE A 1 90 ? -14.122 1.530 10.403 1.00 75.12 90 ILE A N 1
ATOM 743 C CA . ILE A 1 90 ? -13.303 2.192 11.431 1.00 75.12 90 ILE A CA 1
ATOM 744 C C . ILE A 1 90 ? -12.342 3.159 10.754 1.00 75.12 90 ILE A C 1
ATOM 746 O O . ILE A 1 90 ? -11.658 2.800 9.797 1.00 75.12 90 ILE A O 1
ATOM 750 N N . ILE A 1 91 ? -12.246 4.374 11.287 1.00 72.62 91 ILE A N 1
ATOM 751 C CA . ILE A 1 91 ? -11.334 5.402 10.787 1.00 72.62 91 ILE A CA 1
ATOM 752 C C . ILE A 1 91 ? -10.461 5.951 11.910 1.00 72.62 91 ILE A C 1
ATOM 754 O O . ILE A 1 91 ? -10.884 6.048 13.063 1.00 72.62 91 ILE A O 1
ATOM 758 N N . ALA A 1 92 ? -9.226 6.313 11.564 1.00 71.38 92 ALA A N 1
ATOM 759 C CA . ALA A 1 92 ? -8.332 7.045 12.448 1.00 71.38 92 ALA A CA 1
ATOM 760 C C . ALA A 1 92 ? -8.498 8.550 12.213 1.00 71.38 92 ALA A C 1
ATOM 762 O O . ALA A 1 92 ? -8.482 9.009 11.072 1.00 71.38 92 ALA A O 1
ATOM 763 N N . VAL A 1 93 ? -8.619 9.317 13.291 1.00 70.50 93 VAL A N 1
ATOM 764 C CA . VAL A 1 93 ? -8.698 10.782 13.256 1.00 70.50 93 VAL A CA 1
ATOM 765 C C . VAL A 1 93 ? -7.324 11.411 13.538 1.00 70.50 93 VAL A C 1
ATOM 767 O O . VAL A 1 93 ? -6.412 10.745 14.040 1.00 70.50 93 VAL A O 1
ATOM 770 N N . TYR A 1 94 ? -7.154 12.707 13.258 1.00 61.62 94 TYR A N 1
ATOM 771 C CA . TYR A 1 94 ? -5.871 13.422 13.409 1.00 61.62 94 TYR A CA 1
ATOM 772 C C . TYR A 1 94 ? -5.277 13.397 14.816 1.00 61.62 94 TYR A C 1
ATOM 774 O O . TYR A 1 94 ? -4.059 13.470 14.981 1.00 61.62 94 TYR A O 1
ATOM 782 N N . THR A 1 95 ? -6.113 13.227 15.837 1.00 64.38 95 THR A N 1
ATOM 783 C CA . THR A 1 95 ? -5.683 13.070 17.231 1.00 64.38 95 THR A CA 1
ATOM 784 C C . THR A 1 95 ? -5.073 11.692 17.528 1.00 64.38 95 THR A C 1
ATOM 786 O O . THR A 1 95 ? -4.741 11.403 18.678 1.00 64.38 95 THR A O 1
ATOM 789 N N . LYS A 1 96 ? -4.883 10.834 16.510 1.00 68.25 96 LYS A N 1
ATOM 790 C CA . LYS A 1 96 ? -4.394 9.444 16.620 1.00 68.25 96 LYS A CA 1
ATOM 791 C C . LYS A 1 96 ? -5.330 8.533 17.426 1.00 68.25 96 LYS A C 1
ATOM 793 O O . LYS A 1 96 ? -4.891 7.568 18.059 1.00 68.25 96 LYS A O 1
ATOM 798 N N . GLN A 1 97 ? -6.618 8.850 17.400 1.00 79.62 97 GLN A N 1
ATOM 799 C CA . GLN A 1 97 ? -7.699 8.051 17.974 1.00 79.62 97 GLN A CA 1
ATOM 800 C C . GLN A 1 97 ? -8.513 7.404 16.847 1.00 79.62 97 GLN A C 1
ATOM 802 O O . GLN A 1 97 ? -8.425 7.833 15.700 1.00 79.62 97 GLN A O 1
ATOM 807 N N . TYR A 1 98 ? -9.289 6.375 17.166 1.00 83.75 98 TYR A N 1
ATOM 808 C CA . TYR A 1 98 ? -10.156 5.671 16.226 1.00 83.75 98 TYR A CA 1
ATOM 809 C C . TYR A 1 98 ? -11.624 5.907 16.579 1.00 83.75 98 TYR A C 1
ATOM 811 O O . TYR A 1 98 ? -11.973 5.947 17.763 1.00 83.75 98 TYR A O 1
ATOM 819 N N . ILE A 1 99 ? -12.458 6.040 15.549 1.00 85.50 99 ILE A N 1
ATOM 820 C CA . ILE A 1 99 ? -13.920 6.171 15.630 1.00 85.50 99 ILE A CA 1
ATOM 821 C C . ILE A 1 99 ? -14.592 5.261 14.595 1.00 85.50 99 ILE A C 1
ATOM 823 O O . ILE A 1 99 ? -13.931 4.766 13.676 1.00 85.50 99 ILE A O 1
ATOM 827 N N . LEU A 1 100 ? -15.901 5.048 14.739 1.00 84.75 100 LEU A N 1
ATOM 828 C CA . LEU A 1 100 ? -16.702 4.361 13.726 1.00 84.75 100 LEU A CA 1
ATOM 829 C C . LEU A 1 100 ? -16.994 5.294 12.546 1.00 84.75 100 LEU A C 1
ATOM 831 O O . LEU A 1 100 ? -17.172 6.496 12.728 1.00 84.75 100 LEU A O 1
ATOM 835 N N . LEU A 1 101 ? -17.065 4.739 11.338 1.00 80.88 101 LEU A N 1
ATOM 836 C CA . LEU A 1 101 ? -17.310 5.497 10.109 1.00 80.88 101 LEU A CA 1
ATOM 837 C C . LEU A 1 101 ? -18.655 6.241 10.140 1.00 80.88 101 LEU A C 1
ATOM 839 O O . LEU A 1 101 ? -18.736 7.379 9.690 1.00 80.88 101 LEU A O 1
ATOM 843 N N . GLU A 1 102 ? -19.687 5.629 10.721 1.00 80.62 102 GLU A N 1
ATOM 844 C CA . GLU A 1 102 ? -21.031 6.211 10.873 1.00 80.62 102 GLU A CA 1
ATOM 845 C C . GLU A 1 102 ? -21.046 7.515 11.689 1.00 80.62 102 GLU A C 1
ATOM 847 O O . GLU A 1 102 ? -21.953 8.329 11.549 1.00 80.62 102 GLU A O 1
ATOM 852 N N . TRP A 1 103 ? -20.013 7.773 12.502 1.00 85.12 103 TRP A N 1
ATOM 853 C CA . TRP A 1 103 ? -19.896 9.029 13.244 1.00 85.12 103 TRP A CA 1
ATOM 854 C C . TRP A 1 103 ? -19.751 10.239 12.323 1.00 85.12 103 TRP A C 1
ATOM 856 O O . TRP A 1 103 ? -20.087 11.349 12.723 1.00 85.12 103 TRP A O 1
ATOM 866 N N . LEU A 1 104 ? -19.284 10.035 11.087 1.00 78.88 104 LEU A N 1
ATOM 867 C CA . LEU A 1 104 ? -19.213 11.089 10.077 1.00 78.88 104 LEU A CA 1
ATOM 868 C C . LEU A 1 104 ? -20.593 11.629 9.684 1.00 78.88 104 LEU A C 1
ATOM 870 O O . LEU A 1 104 ? -20.684 12.751 9.199 1.00 78.88 104 LEU A O 1
ATOM 874 N N . GLU A 1 105 ? -21.659 10.860 9.904 1.00 79.94 105 GLU A N 1
ATOM 875 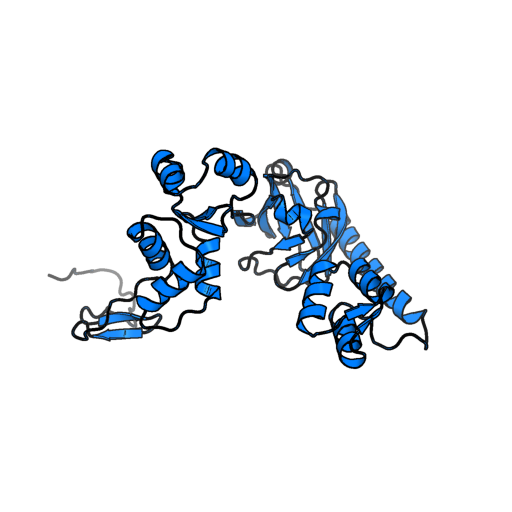C CA . GLU A 1 105 ? -23.035 11.286 9.633 1.00 79.94 105 GLU A CA 1
ATOM 876 C C . GLU A 1 105 ? -23.613 12.147 10.771 1.00 79.94 105 GLU A C 1
ATOM 878 O O . GLU A 1 105 ? -24.683 12.736 10.618 1.00 79.94 105 GLU A O 1
ATOM 883 N N . ASN A 1 106 ? -22.912 12.246 11.909 1.00 85.88 106 ASN A N 1
ATOM 884 C CA . ASN A 1 106 ? -23.366 12.952 13.103 1.00 85.88 106 ASN A CA 1
ATOM 885 C C . ASN A 1 106 ? -22.335 13.989 13.582 1.00 85.88 106 ASN A C 1
ATOM 887 O O . ASN A 1 106 ? -21.515 13.738 14.468 1.00 85.88 106 ASN A O 1
ATOM 891 N N . GLU A 1 107 ? -22.411 15.193 13.013 1.00 83.69 107 GLU A N 1
ATOM 892 C CA . GLU A 1 107 ? -21.515 16.307 13.351 1.00 83.69 107 GLU A CA 1
ATOM 893 C C . GLU A 1 107 ? -21.560 16.691 14.840 1.00 83.69 107 GLU A C 1
ATOM 895 O O . GLU A 1 107 ? -20.527 17.012 15.429 1.00 83.69 107 GLU A O 1
ATOM 900 N N . GLU A 1 108 ? -22.731 16.619 15.478 1.00 84.50 108 GLU A N 1
ATOM 901 C CA . GLU A 1 108 ? -22.899 16.954 16.897 1.00 84.50 108 GLU A CA 1
ATOM 902 C C . GLU A 1 108 ? -22.105 15.994 17.799 1.00 84.50 108 GLU A C 1
ATOM 904 O O . GLU A 1 108 ? -21.451 16.421 18.759 1.00 84.50 108 GLU A O 1
ATOM 909 N N . LEU A 1 109 ? -22.091 14.702 17.454 1.00 85.31 109 LEU A N 1
ATOM 910 C CA . LEU A 1 109 ? -21.320 13.681 18.163 1.00 85.31 109 LEU A CA 1
ATOM 911 C C . LEU A 1 109 ? -19.806 13.907 18.031 1.00 85.31 109 LEU A C 1
ATOM 913 O O . LEU A 1 109 ? -19.077 13.755 19.016 1.00 85.31 109 LEU A O 1
ATOM 917 N N . LEU A 1 110 ? -19.335 14.302 16.844 1.00 83.81 110 LEU A N 1
ATOM 918 C CA . LEU A 1 110 ? -17.926 14.622 16.594 1.00 83.81 110 LEU A CA 1
ATOM 919 C C . LEU A 1 110 ? -17.474 15.834 17.418 1.00 83.81 110 LEU A C 1
ATOM 921 O O . LEU A 1 110 ? -16.492 15.745 18.161 1.00 83.81 110 LEU A O 1
ATOM 925 N N . LEU A 1 111 ? -18.240 16.926 17.362 1.00 84.44 111 LEU A N 1
ATOM 926 C CA . LEU A 1 111 ? -17.941 18.168 18.077 1.00 84.44 111 LEU A CA 1
ATOM 927 C C . LEU A 1 111 ? -17.937 17.970 19.598 1.00 84.44 111 LEU A C 1
ATOM 929 O O . LEU A 1 111 ? -17.034 18.451 20.282 1.00 84.44 111 LEU A O 1
ATOM 933 N N . THR A 1 112 ? -18.895 17.204 20.129 1.00 88.06 112 THR A N 1
ATOM 934 C CA . THR A 1 112 ? -18.970 16.877 21.567 1.00 88.06 112 THR A CA 1
ATOM 935 C C . THR A 1 112 ? -17.732 16.116 22.051 1.00 88.06 112 THR A C 1
ATOM 937 O O . THR A 1 112 ? -17.315 16.259 23.200 1.00 88.06 112 THR A O 1
ATOM 940 N N . ASN A 1 113 ? -17.109 15.338 21.166 1.00 84.75 113 ASN A N 1
ATOM 941 C CA . ASN A 1 113 ? -15.887 14.589 21.444 1.00 84.75 113 ASN A CA 1
ATOM 942 C C . ASN A 1 113 ? -14.600 15.347 21.065 1.00 84.75 113 ASN A C 1
ATOM 944 O O . ASN A 1 113 ? -13.518 14.761 21.091 1.00 84.75 113 ASN A O 1
ATOM 948 N N . GLY A 1 114 ? -14.696 16.644 20.748 1.00 80.56 114 GLY A N 1
ATOM 949 C CA . GLY A 1 114 ? -13.547 17.495 20.431 1.00 80.56 114 GLY A CA 1
ATOM 950 C C . GLY A 1 114 ? -12.906 17.199 19.075 1.00 80.56 114 GLY A C 1
ATOM 951 O O . GLY A 1 114 ? -11.724 17.486 18.892 1.00 80.56 114 GLY A O 1
ATOM 952 N N . ILE A 1 115 ? -13.662 16.605 18.149 1.00 81.38 115 ILE A N 1
ATOM 953 C CA . ILE A 1 115 ? -13.225 16.337 16.781 1.00 81.38 115 ILE A CA 1
ATOM 954 C C . ILE A 1 115 ? -13.868 17.370 15.857 1.00 81.38 115 ILE A C 1
ATOM 956 O O . ILE A 1 115 ? -15.092 17.474 15.808 1.00 81.38 115 ILE A O 1
ATOM 960 N N . ASP A 1 116 ? -13.050 18.107 15.108 1.00 77.69 116 ASP A N 1
ATOM 961 C CA . ASP A 1 116 ? -13.519 19.078 14.121 1.00 77.69 116 ASP A CA 1
ATOM 962 C C . ASP A 1 116 ? -13.908 18.369 12.802 1.00 77.69 116 ASP A C 1
ATOM 964 O O . ASP A 1 116 ? -13.041 17.776 12.143 1.00 77.69 116 ASP A O 1
ATOM 968 N N . PRO A 1 117 ? -15.189 18.423 12.378 1.00 73.62 117 PRO A N 1
ATOM 969 C CA . PRO A 1 117 ? -15.637 17.855 11.107 1.00 73.62 117 PRO A CA 1
ATOM 970 C C . PRO A 1 117 ? -14.948 18.474 9.878 1.00 73.62 117 PRO A C 1
ATOM 972 O O . PRO A 1 117 ? -14.769 17.793 8.868 1.00 73.62 117 PRO A O 1
ATOM 975 N N . GLN A 1 118 ? -14.537 19.746 9.931 1.00 67.75 118 GLN A N 1
ATOM 976 C CA . GLN A 1 118 ? -13.842 20.410 8.822 1.00 67.75 118 GLN A CA 1
ATOM 977 C C . GLN A 1 118 ? -12.387 19.953 8.704 1.00 67.75 118 GLN A C 1
ATOM 979 O O . GLN A 1 118 ? -11.905 19.709 7.591 1.00 67.75 118 GLN A O 1
ATOM 984 N N . GLU A 1 119 ? -11.700 19.759 9.832 1.00 64.19 119 GLU A N 1
ATOM 985 C CA . GLU A 1 119 ? -10.385 19.116 9.830 1.00 64.19 119 GLU A CA 1
ATOM 986 C C . GLU A 1 119 ? -10.513 17.679 9.327 1.00 64.19 119 GLU A C 1
ATOM 988 O O . GLU A 1 119 ? -9.756 17.284 8.447 1.00 64.19 119 GLU A O 1
ATOM 993 N N . LEU A 1 120 ? -11.531 16.929 9.761 1.00 61.09 120 LEU A N 1
ATOM 994 C CA . LEU A 1 120 ? -11.813 15.599 9.221 1.00 61.09 120 LEU A CA 1
ATOM 995 C C . LEU A 1 120 ? -12.073 15.605 7.718 1.00 61.09 120 LEU A C 1
ATOM 997 O O . LEU A 1 120 ? -11.586 14.715 7.045 1.00 61.09 120 LEU A O 1
ATOM 1001 N N . ASN A 1 121 ? -12.790 16.581 7.164 1.00 50.41 121 ASN A N 1
ATOM 1002 C CA . ASN A 1 121 ? -13.051 16.651 5.725 1.00 50.41 121 ASN A CA 1
ATOM 1003 C C . ASN A 1 121 ? -11.816 17.062 4.909 1.00 50.41 121 ASN A C 1
ATOM 1005 O O . ASN A 1 121 ? -11.593 16.521 3.824 1.00 50.41 121 ASN A O 1
ATOM 1009 N N . SER A 1 122 ? -10.970 17.949 5.441 1.00 43.16 122 SER A N 1
ATOM 1010 C CA . SER A 1 122 ? -9.681 18.295 4.819 1.00 43.16 122 SER A CA 1
ATOM 1011 C C . SER A 1 122 ? -8.663 17.150 4.923 1.00 43.16 122 SER A C 1
ATOM 1013 O O . SER A 1 122 ? -7.916 16.888 3.981 1.00 43.16 122 SER A O 1
ATOM 1015 N N . LEU A 1 123 ? -8.706 16.385 6.017 1.00 40.53 123 LEU A N 1
ATOM 1016 C CA . LEU A 1 123 ? -7.931 15.166 6.225 1.00 40.53 123 LEU A CA 1
ATOM 1017 C C . LEU A 1 123 ? -8.534 13.945 5.541 1.00 40.53 123 LEU A C 1
ATOM 1019 O O . LEU A 1 123 ? -7.777 13.056 5.205 1.00 40.53 123 LEU A O 1
ATOM 1023 N N . ASN A 1 124 ? -9.832 13.880 5.255 1.00 39.84 124 ASN A N 1
ATOM 1024 C CA . ASN A 1 124 ? -10.464 12.821 4.457 1.00 39.84 124 ASN A CA 1
ATOM 1025 C C . ASN A 1 124 ? -10.019 12.909 2.991 1.00 39.84 124 ASN A C 1
ATOM 1027 O O . ASN A 1 124 ? -10.069 11.909 2.278 1.00 39.84 124 ASN A O 1
ATOM 1031 N N . GLY A 1 125 ? -9.494 14.060 2.561 1.00 39.50 125 GLY A N 1
ATOM 1032 C CA . GLY A 1 125 ? -8.687 14.169 1.348 1.00 39.50 125 GLY A CA 1
ATOM 1033 C C . GLY A 1 125 ? -7.318 13.480 1.448 1.00 39.50 125 GLY A C 1
ATOM 1034 O O . GLY A 1 125 ? -6.713 13.227 0.424 1.00 39.50 125 GLY A O 1
ATOM 1035 N N . ASN A 1 126 ? -6.824 13.137 2.639 1.00 37.94 126 ASN A N 1
ATOM 1036 C CA . ASN A 1 126 ? -5.474 12.601 2.873 1.00 37.94 126 ASN A CA 1
ATOM 1037 C C . ASN A 1 126 ? -5.427 11.271 3.669 1.00 37.94 126 ASN A C 1
ATOM 1039 O O . ASN A 1 126 ? -4.414 10.573 3.636 1.00 37.94 126 ASN A O 1
ATOM 1043 N N . TYR A 1 127 ? -6.516 10.885 4.340 1.00 38.03 127 TYR A N 1
ATOM 1044 C CA . TYR A 1 127 ? -6.635 9.771 5.292 1.00 38.03 127 TYR A CA 1
ATOM 1045 C C . TYR A 1 127 ? -7.793 8.819 4.968 1.00 38.03 127 TYR A C 1
ATOM 1047 O O . TYR A 1 127 ? -8.294 8.115 5.843 1.00 38.03 127 TYR A O 1
ATOM 1055 N N . GLN A 1 128 ? -8.182 8.680 3.699 1.00 40.22 128 GLN A N 1
ATOM 1056 C CA . GLN A 1 128 ? -8.903 7.465 3.329 1.00 40.22 128 GLN A CA 1
ATOM 1057 C C . GLN A 1 128 ? -7.920 6.285 3.296 1.00 40.22 128 GLN A C 1
ATOM 1059 O O . GLN A 1 128 ? -7.267 6.007 2.287 1.00 40.22 128 GLN A O 1
ATOM 1064 N N . GLY A 1 129 ? -7.832 5.597 4.437 1.00 39.66 129 GLY A N 1
ATOM 1065 C CA . GLY A 1 129 ? -7.037 4.402 4.741 1.00 39.66 129 GLY A CA 1
ATOM 1066 C C . GLY A 1 129 ? -7.365 3.147 3.922 1.00 39.66 129 GLY A C 1
ATOM 1067 O O . GLY A 1 129 ? -7.334 2.038 4.438 1.00 39.66 129 GLY A O 1
ATOM 1068 N N . LYS A 1 130 ? -7.611 3.296 2.623 1.00 50.44 130 LYS A N 1
ATOM 1069 C CA . LYS A 1 130 ? -7.343 2.264 1.625 1.00 50.44 130 LYS A CA 1
ATOM 1070 C C . LYS A 1 130 ? -6.514 2.924 0.542 1.00 50.44 130 LYS A C 1
ATOM 1072 O O . LYS A 1 130 ? -7.033 3.652 -0.303 1.00 50.44 130 LYS A O 1
ATOM 1077 N N . VAL A 1 131 ? -5.205 2.732 0.638 1.00 61.56 131 VAL A N 1
ATOM 1078 C CA . VAL A 1 131 ? -4.307 3.064 -0.464 1.00 61.56 131 VAL A CA 1
ATOM 1079 C C . VAL A 1 131 ? -4.233 1.892 -1.420 1.00 61.56 131 VAL A C 1
ATOM 1081 O O . VAL A 1 131 ? -4.226 2.120 -2.610 1.00 61.56 131 VAL A O 1
ATOM 1084 N N . ILE A 1 132 ? -4.256 0.656 -0.922 1.00 72.06 132 ILE A N 1
ATOM 1085 C CA . ILE A 1 132 ? -4.564 -0.513 -1.743 1.00 72.06 132 ILE A CA 1
ATOM 1086 C C . ILE A 1 132 ? -6.083 -0.654 -1.720 1.00 72.06 132 ILE A C 1
ATOM 1088 O O . ILE A 1 132 ? -6.657 -0.958 -0.673 1.00 72.06 132 ILE A O 1
ATOM 1092 N N . LEU A 1 133 ? -6.727 -0.369 -2.843 1.00 69.69 133 LEU A N 1
ATOM 1093 C CA . LEU A 1 133 ? -8.176 -0.455 -2.982 1.00 69.69 133 LEU A CA 1
ATOM 1094 C C . LEU A 1 133 ? -8.614 -1.869 -3.351 1.00 69.69 133 LEU A C 1
ATOM 1096 O O . LEU A 1 133 ? -9.622 -2.335 -2.828 1.00 69.69 133 LEU A O 1
ATOM 1100 N N . ASP A 1 134 ? -7.851 -2.542 -4.213 1.00 75.25 134 ASP A N 1
ATOM 1101 C CA . ASP A 1 134 ? -8.167 -3.895 -4.664 1.00 75.25 134 ASP A CA 1
ATOM 1102 C C . ASP A 1 134 ? -6.928 -4.636 -5.189 1.00 75.25 134 ASP A C 1
ATOM 1104 O O . ASP A 1 134 ? -5.934 -4.014 -5.573 1.00 75.25 134 ASP A O 1
ATOM 1108 N N . VAL A 1 135 ? -6.999 -5.967 -5.212 1.00 82.75 135 VAL A N 1
ATOM 1109 C CA . VAL A 1 135 ? -6.034 -6.857 -5.865 1.00 82.75 135 VAL A CA 1
ATOM 1110 C C . VAL A 1 135 ? -6.796 -7.927 -6.621 1.00 82.75 135 VAL A C 1
ATOM 1112 O O . VAL A 1 135 ? -7.523 -8.719 -6.023 1.00 82.75 135 VAL A O 1
ATOM 1115 N N . PHE A 1 136 ? -6.568 -8.007 -7.923 1.00 83.94 136 PHE A N 1
ATOM 1116 C CA . PHE A 1 136 ? -7.267 -8.945 -8.788 1.00 83.94 136 PHE A CA 1
ATOM 1117 C C . PHE A 1 136 ? -6.361 -9.421 -9.920 1.00 83.94 136 PHE A C 1
ATOM 1119 O O . PHE A 1 136 ? -5.258 -8.914 -10.123 1.00 83.94 136 PHE A O 1
ATOM 1126 N N . ILE A 1 137 ? -6.823 -10.437 -10.641 1.00 88.06 137 ILE A N 1
ATOM 1127 C CA . ILE A 1 137 ? -6.168 -10.928 -11.851 1.00 88.06 137 ILE A CA 1
ATOM 1128 C C . ILE A 1 137 ? -7.027 -10.490 -13.031 1.00 88.06 137 ILE A C 1
ATOM 1130 O O . ILE A 1 137 ? -8.227 -10.760 -13.051 1.00 88.06 137 ILE A O 1
ATOM 1134 N N . SER A 1 138 ? -6.414 -9.833 -14.008 1.00 87.38 138 SER A N 1
ATOM 1135 C CA . SER A 1 138 ? -7.031 -9.507 -15.296 1.00 87.38 138 SER A CA 1
ATOM 1136 C C . SER A 1 138 ? -6.010 -9.741 -16.400 1.00 87.38 138 SER A C 1
ATOM 1138 O O . SER A 1 138 ? -4.818 -9.684 -16.136 1.00 87.38 138 SER A O 1
ATOM 1140 N N . HIS A 1 139 ? -6.441 -10.055 -17.621 1.00 87.06 139 HIS A N 1
ATOM 1141 C CA . HIS A 1 139 ? -5.536 -10.236 -18.774 1.00 87.06 139 HIS A CA 1
ATOM 1142 C C . HIS A 1 139 ? -4.323 -11.163 -18.514 1.00 87.06 139 HIS A C 1
ATOM 1144 O O . HIS A 1 139 ? -3.265 -10.993 -19.101 1.00 87.06 139 HIS A O 1
ATOM 1150 N N . GLY A 1 140 ? -4.455 -12.140 -17.606 1.00 85.00 140 GLY A N 1
ATOM 1151 C CA . GLY A 1 140 ? -3.366 -13.048 -17.218 1.00 85.00 140 GLY A CA 1
ATOM 1152 C C . GLY A 1 140 ? -2.364 -12.500 -16.191 1.00 85.00 140 GLY A C 1
ATOM 1153 O O . GLY A 1 140 ? -1.576 -13.284 -15.668 1.00 85.00 140 GLY A O 1
ATOM 1154 N N . ASN A 1 141 ? -2.442 -11.217 -15.830 1.00 90.38 141 ASN A N 1
ATOM 1155 C CA . ASN A 1 141 ? -1.523 -10.552 -14.905 1.00 90.38 141 ASN A CA 1
ATOM 1156 C C . ASN A 1 141 ? -2.203 -10.201 -13.577 1.00 90.38 141 ASN A C 1
ATOM 1158 O O . ASN A 1 141 ? -3.423 -10.020 -13.499 1.00 90.38 141 ASN A O 1
ATOM 1162 N N . TYR A 1 142 ? -1.408 -10.076 -12.512 1.00 92.19 142 TYR A N 1
ATOM 1163 C CA . TYR A 1 142 ? -1.895 -9.459 -11.280 1.00 92.19 142 TYR A CA 1
ATOM 1164 C C . TYR A 1 142 ? -1.986 -7.946 -11.470 1.00 92.19 142 TYR A C 1
ATOM 1166 O O . TYR A 1 142 ? -1.100 -7.328 -12.059 1.00 92.19 142 TYR A O 1
ATOM 1174 N N . PHE A 1 143 ? -3.031 -7.355 -10.904 1.00 92.31 143 PHE A N 1
ATOM 1175 C CA . PHE A 1 143 ? -3.215 -5.918 -10.788 1.00 92.31 143 PHE A CA 1
ATOM 1176 C C . PHE A 1 143 ? -3.458 -5.567 -9.331 1.00 92.31 143 PHE A C 1
ATOM 1178 O O . PHE A 1 143 ? -4.193 -6.254 -8.620 1.00 92.31 143 PHE A O 1
ATOM 1185 N N . THR A 1 144 ? -2.848 -4.477 -8.884 1.00 91.19 144 THR A N 1
ATOM 1186 C CA . THR A 1 144 ? -3.226 -3.823 -7.634 1.00 91.19 144 THR A CA 1
ATOM 1187 C C . THR A 1 144 ? -3.718 -2.423 -7.949 1.00 91.19 144 THR A C 1
ATOM 1189 O O . THR A 1 144 ? -3.000 -1.639 -8.567 1.00 91.19 144 THR A O 1
ATOM 1192 N N . LEU A 1 145 ? -4.944 -2.118 -7.535 1.00 88.06 145 LEU A N 1
ATOM 1193 C CA . LEU A 1 145 ? -5.512 -0.783 -7.647 1.00 88.06 145 LEU A CA 1
ATOM 1194 C C . LEU A 1 145 ? -5.110 0.026 -6.422 1.00 88.06 145 LEU A C 1
ATOM 1196 O O . LEU A 1 145 ? -5.370 -0.376 -5.283 1.00 88.06 145 LEU A O 1
ATOM 1200 N N . TYR A 1 146 ? -4.517 1.182 -6.674 1.00 86.88 146 TYR A N 1
ATOM 1201 C CA . TYR A 1 146 ? -4.072 2.117 -5.668 1.00 86.88 146 TYR A CA 1
ATOM 1202 C C . TYR A 1 146 ? -4.807 3.451 -5.733 1.00 86.88 146 TYR A C 1
ATOM 1204 O O . TYR A 1 146 ? -5.283 3.868 -6.786 1.00 86.88 146 TYR A O 1
ATOM 1212 N N . ARG A 1 147 ? -4.816 4.162 -4.604 1.00 81.94 147 ARG A N 1
ATOM 1213 C CA . ARG A 1 147 ? -5.006 5.615 -4.560 1.00 81.94 147 ARG A CA 1
ATOM 1214 C C . ARG A 1 147 ? -3.756 6.279 -4.006 1.00 81.94 147 ARG A C 1
ATOM 1216 O O . ARG A 1 147 ? -3.382 5.992 -2.870 1.00 81.94 147 ARG A O 1
ATOM 1223 N N . LEU A 1 148 ? -3.144 7.191 -4.757 1.00 81.81 148 LEU A N 1
ATOM 1224 C CA . LEU A 1 148 ? -1.948 7.890 -4.292 1.00 81.81 148 LEU A CA 1
ATOM 1225 C C . LEU A 1 148 ? -2.293 8.812 -3.116 1.00 81.81 148 LEU A C 1
ATOM 1227 O O . LEU A 1 148 ? -2.988 9.802 -3.294 1.00 81.81 148 LEU A O 1
ATOM 1231 N N . SER A 1 149 ? -1.809 8.513 -1.912 1.00 74.25 149 SER A N 1
ATOM 1232 C CA . SER A 1 149 ? -1.952 9.416 -0.765 1.00 74.25 149 SER A CA 1
ATOM 1233 C C . SER A 1 149 ? -0.754 10.356 -0.647 1.00 74.25 149 SER A C 1
ATOM 1235 O O . SER A 1 149 ? 0.359 10.019 -1.064 1.00 74.25 149 SER A O 1
ATOM 1237 N N . GLU A 1 150 ? -0.956 11.508 -0.003 1.00 66.69 150 GLU A N 1
ATOM 1238 C CA . GLU A 1 150 ? 0.135 12.436 0.306 1.00 66.69 150 GLU A CA 1
ATOM 1239 C C . GLU A 1 150 ? 1.243 11.752 1.125 1.00 66.69 150 GLU A C 1
ATOM 1241 O O . GLU A 1 150 ? 2.428 11.940 0.855 1.00 66.69 150 GLU A O 1
ATOM 1246 N N . ALA A 1 151 ? 0.869 10.877 2.064 1.00 56.94 151 ALA A N 1
ATOM 1247 C CA . ALA A 1 151 ? 1.818 10.112 2.867 1.00 56.94 151 ALA A CA 1
ATOM 1248 C C . ALA A 1 151 ? 2.732 9.223 2.006 1.00 56.94 151 ALA A C 1
ATOM 1250 O O . ALA A 1 151 ? 3.948 9.216 2.215 1.00 56.94 151 ALA A O 1
ATOM 1251 N N . TYR A 1 152 ? 2.186 8.508 1.011 1.00 68.25 152 TYR A N 1
ATOM 1252 C CA . TYR A 1 152 ? 3.029 7.702 0.127 1.00 68.25 152 TYR A CA 1
ATOM 1253 C C . TYR A 1 152 ? 3.916 8.563 -0.749 1.00 68.25 152 TYR A C 1
ATOM 1255 O O . TYR A 1 152 ? 5.116 8.302 -0.816 1.00 68.25 152 TYR A O 1
ATOM 1263 N N . TRP A 1 153 ? 3.367 9.633 -1.323 1.00 73.50 153 TRP A N 1
ATOM 1264 C CA . TRP A 1 153 ? 4.143 10.575 -2.117 1.00 73.50 153 TRP A CA 1
ATOM 1265 C C . TRP A 1 153 ? 5.340 11.145 -1.338 1.00 73.50 153 TRP A C 1
ATOM 1267 O O . TRP A 1 153 ? 6.482 11.078 -1.801 1.00 73.50 153 TRP A O 1
ATOM 1277 N N . GLN A 1 154 ? 5.112 11.621 -0.110 1.00 63.72 154 GLN A N 1
ATOM 1278 C CA . GLN A 1 154 ? 6.169 12.137 0.764 1.00 63.72 154 GLN A CA 1
ATOM 1279 C C . GLN A 1 154 ? 7.208 11.058 1.107 1.00 63.72 154 GLN A C 1
ATOM 1281 O O . GLN A 1 154 ? 8.413 11.329 1.042 1.00 63.72 154 GLN A O 1
ATOM 1286 N N . SER A 1 155 ? 6.752 9.837 1.402 1.00 55.81 155 SER A N 1
ATOM 1287 C CA . SER A 1 155 ? 7.606 8.691 1.742 1.00 55.81 155 SER A CA 1
ATOM 1288 C C . SER A 1 155 ? 8.366 8.089 0.549 1.00 55.81 155 SER A C 1
ATOM 1290 O O . SER A 1 155 ? 9.370 7.410 0.727 1.00 55.81 155 SER A O 1
ATOM 1292 N N . GLY A 1 156 ? 7.921 8.341 -0.683 1.00 62.25 156 GLY A N 1
ATOM 1293 C CA . GLY A 1 156 ? 8.571 7.856 -1.899 1.00 62.25 156 GLY A CA 1
ATOM 1294 C C . GLY A 1 156 ? 8.540 6.339 -2.105 1.00 62.25 156 GLY A C 1
ATOM 1295 O O . GLY A 1 156 ? 9.362 5.817 -2.863 1.00 62.25 156 GLY A O 1
ATOM 1296 N N . TYR A 1 157 ? 7.587 5.639 -1.494 1.00 74.50 157 TYR A N 1
ATOM 1297 C CA . TYR A 1 157 ? 7.338 4.216 -1.718 1.00 74.50 157 TYR A CA 1
ATOM 1298 C C . TYR A 1 157 ? 5.838 3.907 -1.728 1.00 74.50 157 TYR A C 1
ATOM 1300 O O . TYR A 1 157 ? 5.037 4.776 -1.409 1.00 74.50 157 TYR A O 1
ATOM 1308 N N . ILE A 1 158 ? 5.459 2.675 -2.069 1.00 76.94 158 ILE A N 1
ATOM 1309 C CA . ILE A 1 158 ? 4.110 2.123 -1.853 1.00 76.94 158 ILE A CA 1
ATOM 1310 C C . ILE A 1 158 ? 4.202 0.753 -1.184 1.00 76.94 158 ILE A C 1
ATOM 1312 O O . ILE A 1 158 ? 5.198 0.052 -1.353 1.00 76.94 158 ILE A O 1
ATOM 1316 N N . ARG A 1 159 ? 3.176 0.336 -0.435 1.00 75.50 159 ARG A N 1
ATOM 1317 C CA . ARG A 1 159 ? 3.098 -1.056 0.035 1.00 75.50 159 ARG A CA 1
ATOM 1318 C C . ARG A 1 159 ? 2.525 -1.966 -1.041 1.00 75.50 159 ARG A C 1
ATOM 1320 O O . ARG A 1 159 ? 1.541 -1.635 -1.699 1.00 75.50 159 ARG A O 1
ATOM 1327 N N . LEU A 1 160 ? 3.110 -3.143 -1.158 1.00 76.62 160 LEU A N 1
ATOM 1328 C CA . LEU A 1 160 ? 2.584 -4.284 -1.877 1.00 76.62 160 LEU A CA 1
ATOM 1329 C C . LEU A 1 160 ? 1.532 -4.989 -1.014 1.00 76.62 160 LEU A C 1
ATOM 1331 O O . LEU A 1 160 ? 1.714 -5.183 0.188 1.00 76.62 160 LEU A O 1
ATOM 1335 N N . SER A 1 161 ? 0.422 -5.391 -1.625 1.00 73.00 161 SER A N 1
ATOM 1336 C CA . SER A 1 161 ? -0.571 -6.205 -0.931 1.00 73.00 161 SER A CA 1
ATOM 1337 C C . SER A 1 161 ? -0.082 -7.637 -0.742 1.00 73.00 161 SER A C 1
ATOM 1339 O O . SER A 1 161 ? 0.401 -8.260 -1.684 1.00 73.00 161 SER A O 1
ATOM 1341 N N . ARG A 1 162 ? -0.345 -8.217 0.432 1.00 67.81 162 ARG A N 1
ATOM 1342 C CA . ARG A 1 162 ? -0.113 -9.647 0.714 1.00 67.81 162 ARG A CA 1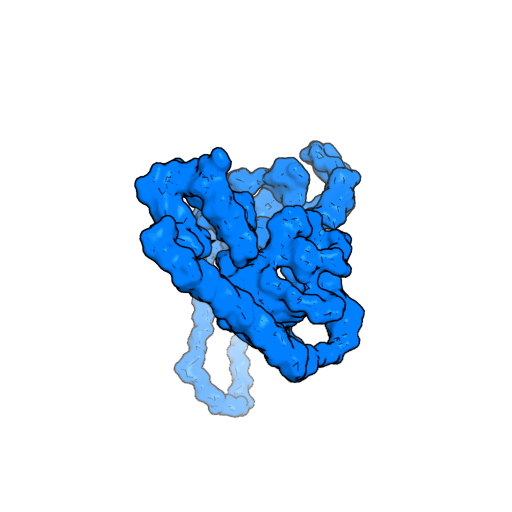
ATOM 1343 C C . ARG A 1 162 ? -0.907 -10.594 -0.181 1.00 67.81 162 ARG A C 1
ATOM 1345 O O . ARG A 1 162 ? -0.603 -11.782 -0.243 1.00 67.81 162 ARG A O 1
ATOM 1352 N N . ASN A 1 163 ? -1.938 -10.081 -0.849 1.00 71.75 163 ASN A N 1
ATOM 1353 C CA . ASN A 1 163 ? -2.752 -10.858 -1.777 1.00 71.75 163 ASN A CA 1
ATOM 1354 C C . ASN A 1 163 ? -2.082 -11.031 -3.147 1.00 71.75 163 ASN A C 1
ATOM 1356 O O . ASN A 1 163 ? -2.513 -11.887 -3.919 1.00 71.75 163 ASN A O 1
ATOM 1360 N N . VAL A 1 164 ? -1.026 -10.266 -3.447 1.00 76.81 164 VAL A N 1
ATOM 1361 C CA . VAL A 1 164 ? -0.202 -10.491 -4.635 1.00 76.81 164 VAL A CA 1
ATOM 1362 C C . VAL A 1 164 ? 0.685 -11.705 -4.372 1.00 76.81 164 VAL A C 1
ATOM 1364 O O . VAL A 1 164 ? 1.616 -11.651 -3.574 1.00 76.81 164 VAL A O 1
ATOM 1367 N N . LYS A 1 165 ? 0.391 -12.822 -5.044 1.00 72.50 165 LYS A N 1
ATOM 1368 C CA . LYS A 1 165 ? 1.153 -14.080 -4.926 1.00 72.50 165 LYS A CA 1
ATOM 1369 C C . LYS A 1 165 ? 2.245 -14.222 -5.993 1.00 72.50 165 LYS A C 1
ATOM 1371 O O . LYS A 1 165 ? 2.670 -15.336 -6.288 1.00 72.50 165 LYS A O 1
ATOM 1376 N N . ALA A 1 166 ? 2.666 -13.114 -6.598 1.00 73.94 166 ALA A N 1
ATOM 1377 C CA . ALA A 1 166 ? 3.762 -13.095 -7.558 1.00 73.94 166 ALA A CA 1
ATOM 1378 C C . ALA A 1 166 ? 5.103 -13.227 -6.816 1.00 73.94 166 ALA A C 1
ATOM 1380 O O . ALA A 1 166 ? 5.352 -12.513 -5.844 1.00 73.94 166 ALA A O 1
ATOM 1381 N N . GLY A 1 167 ? 5.959 -14.148 -7.262 1.00 77.50 167 GLY A N 1
ATOM 1382 C CA . GLY A 1 167 ? 7.310 -14.336 -6.725 1.00 77.50 167 GLY A CA 1
ATOM 1383 C C . GLY A 1 167 ? 8.257 -13.249 -7.220 1.00 77.50 167 GLY A C 1
ATOM 1384 O O . GLY A 1 167 ? 9.108 -13.527 -8.054 1.00 77.50 167 GLY A O 1
ATOM 1385 N N . LEU A 1 168 ? 8.061 -12.017 -6.754 1.00 82.44 168 LEU A N 1
ATOM 1386 C CA . LEU A 1 168 ? 8.819 -10.855 -7.209 1.00 82.44 168 LEU A CA 1
ATOM 1387 C C . LEU A 1 168 ? 10.264 -10.874 -6.703 1.00 82.44 168 LEU A C 1
ATOM 1389 O O . LEU A 1 168 ? 10.535 -11.188 -5.541 1.00 82.44 168 LEU A O 1
ATOM 1393 N N . ALA A 1 169 ? 11.181 -10.475 -7.575 1.00 79.50 169 ALA A N 1
ATOM 1394 C CA . ALA A 1 169 ? 12.571 -10.230 -7.244 1.00 79.50 169 ALA A CA 1
ATOM 1395 C C . ALA A 1 169 ? 12.722 -8.966 -6.378 1.00 79.50 169 ALA A C 1
ATOM 1397 O O . ALA A 1 169 ? 11.886 -8.063 -6.380 1.00 79.50 169 ALA A O 1
ATOM 1398 N N . SER A 1 170 ? 13.837 -8.876 -5.651 1.00 72.75 170 SER A N 1
ATOM 1399 C CA . SER A 1 170 ? 14.170 -7.702 -4.832 1.00 72.75 170 SER A CA 1
ATOM 1400 C C . SER A 1 170 ? 14.505 -6.460 -5.664 1.00 72.75 170 SER A C 1
ATOM 1402 O O . SER A 1 170 ? 14.370 -5.339 -5.175 1.00 72.75 170 SER A O 1
ATOM 1404 N N . ARG A 1 171 ? 14.946 -6.651 -6.911 1.00 79.81 171 ARG A N 1
ATOM 1405 C CA . ARG A 1 171 ? 15.257 -5.601 -7.884 1.00 79.81 171 ARG A CA 1
ATOM 1406 C C . ARG A 1 171 ? 14.200 -5.618 -8.975 1.00 79.81 171 ARG A C 1
ATOM 1408 O O . ARG A 1 171 ? 13.952 -6.664 -9.570 1.00 79.81 171 ARG A O 1
ATOM 1415 N N . LEU A 1 172 ? 13.600 -4.459 -9.211 1.00 86.12 172 LEU A N 1
ATOM 1416 C CA . LEU A 1 172 ? 12.469 -4.302 -10.109 1.00 86.12 172 LEU A CA 1
ATOM 1417 C C . LEU A 1 172 ? 12.739 -3.187 -11.118 1.00 86.12 172 LEU A C 1
ATOM 1419 O O . LEU A 1 172 ? 13.411 -2.202 -10.807 1.00 86.12 172 LEU A O 1
ATOM 1423 N N . VAL A 1 173 ? 12.134 -3.308 -12.293 1.00 92.69 173 VAL A N 1
ATOM 1424 C CA . VAL A 1 173 ? 11.927 -2.198 -13.220 1.00 92.69 173 VAL A CA 1
ATOM 1425 C C . VAL A 1 173 ? 10.451 -1.868 -13.248 1.00 92.69 173 VAL A C 1
ATOM 1427 O O . VAL A 1 173 ? 9.601 -2.747 -13.369 1.00 92.69 173 VAL A O 1
ATOM 1430 N N . ILE A 1 174 ? 10.153 -0.584 -13.116 1.00 94.19 174 ILE A N 1
ATOM 1431 C CA . ILE A 1 174 ? 8.799 -0.057 -13.147 1.00 94.19 174 ILE A CA 1
ATOM 1432 C C . ILE A 1 174 ? 8.701 0.837 -14.373 1.00 94.19 174 ILE A C 1
ATOM 1434 O O . ILE A 1 174 ? 9.424 1.827 -14.488 1.00 94.19 174 ILE A O 1
ATOM 1438 N N . VAL A 1 175 ? 7.818 0.454 -15.289 1.00 96.62 175 VAL A N 1
ATOM 1439 C CA . VAL A 1 175 ? 7.425 1.267 -16.436 1.00 96.62 175 VAL A CA 1
ATOM 1440 C C . VAL A 1 175 ? 6.403 2.286 -15.939 1.00 96.62 175 VAL A C 1
ATOM 1442 O O . VAL A 1 175 ? 5.356 1.893 -15.423 1.00 96.62 175 VAL A O 1
ATOM 1445 N N . ASP A 1 176 ? 6.712 3.577 -16.027 1.00 95.06 176 ASP A N 1
ATOM 1446 C CA . ASP A 1 176 ? 5.787 4.637 -15.618 1.00 95.06 176 ASP A CA 1
ATOM 1447 C C . ASP A 1 176 ? 4.613 4.799 -16.606 1.00 95.06 176 ASP A C 1
ATOM 1449 O O . ASP A 1 176 ? 4.520 4.119 -17.631 1.00 95.06 176 ASP A O 1
ATOM 1453 N N . THR A 1 177 ? 3.709 5.732 -16.303 1.00 93.62 177 THR A N 1
ATOM 1454 C CA . THR A 1 177 ? 2.508 5.988 -17.112 1.00 93.62 177 THR A CA 1
ATOM 1455 C C . THR A 1 177 ? 2.806 6.544 -18.509 1.00 93.62 177 THR A C 1
ATOM 1457 O O . THR A 1 177 ? 1.924 6.528 -19.363 1.00 93.62 177 THR A O 1
ATOM 1460 N N . GLU A 1 178 ? 4.012 7.055 -18.757 1.00 93.06 178 GLU A N 1
ATOM 1461 C CA . GLU A 1 178 ? 4.479 7.592 -20.044 1.00 93.06 178 GLU A CA 1
ATOM 1462 C C . GLU A 1 178 ? 5.431 6.624 -20.776 1.00 93.06 178 GLU A C 1
ATOM 1464 O O . GLU A 1 178 ? 5.866 6.892 -21.898 1.00 93.06 178 GLU A O 1
ATOM 1469 N N . GLY A 1 179 ? 5.729 5.465 -20.179 1.00 90.62 179 GLY A N 1
ATOM 1470 C CA . GLY A 1 179 ? 6.637 4.461 -20.728 1.00 90.62 179 GLY A CA 1
ATOM 1471 C C . GLY A 1 179 ? 8.110 4.660 -20.357 1.00 90.62 179 GLY A C 1
ATOM 1472 O O . GLY A 1 179 ? 8.967 4.007 -20.955 1.00 90.62 179 GLY A O 1
ATOM 1473 N N . GLY A 1 180 ? 8.419 5.546 -19.409 1.00 93.25 180 GLY A N 1
ATOM 1474 C CA . GLY A 1 180 ? 9.749 5.695 -18.825 1.00 93.25 180 GLY A CA 1
ATOM 1475 C C . GLY A 1 180 ? 10.118 4.504 -17.938 1.00 93.25 180 GLY A C 1
ATOM 1476 O O . GLY A 1 180 ? 9.263 3.920 -17.273 1.00 93.25 180 GLY A O 1
ATOM 1477 N N . LEU A 1 181 ? 11.398 4.126 -17.938 1.00 92.31 181 LEU A N 1
ATOM 1478 C CA . LEU A 1 181 ? 11.915 2.985 -17.181 1.00 92.31 181 LEU A CA 1
ATOM 1479 C C . LEU A 1 181 ? 12.601 3.461 -15.905 1.00 92.31 181 LEU A C 1
ATOM 1481 O O . LEU A 1 181 ? 13.509 4.291 -15.951 1.00 92.31 181 LEU A O 1
ATOM 1485 N N . HIS A 1 182 ? 12.193 2.902 -14.769 1.00 89.69 182 HIS A N 1
ATOM 1486 C CA . HIS A 1 182 ? 12.713 3.297 -13.465 1.00 89.69 182 HIS A CA 1
ATOM 1487 C C . HIS A 1 182 ? 13.104 2.090 -12.635 1.00 89.69 182 HIS A C 1
ATOM 1489 O O . HIS A 1 182 ? 12.379 1.099 -12.576 1.00 89.69 182 HIS A O 1
ATOM 1495 N N . LEU A 1 183 ? 14.211 2.211 -11.907 1.00 83.44 183 LEU A N 1
ATOM 1496 C CA . LEU A 1 183 ? 14.586 1.218 -10.909 1.00 83.44 183 LEU A CA 1
ATOM 1497 C C . LEU A 1 183 ? 13.707 1.339 -9.660 1.00 83.44 183 LEU A C 1
ATOM 1499 O O . LEU A 1 183 ? 13.583 2.414 -9.053 1.00 83.44 183 LEU A O 1
ATOM 1503 N N . GLY A 1 184 ? 13.159 0.203 -9.249 1.00 77.62 184 GLY A N 1
ATOM 1504 C CA . GLY A 1 184 ? 12.514 -0.008 -7.963 1.00 77.62 184 GLY A CA 1
ATOM 1505 C C . GLY A 1 184 ? 13.207 -1.123 -7.184 1.00 77.62 184 GLY A C 1
ATOM 1506 O O . GLY A 1 184 ? 13.947 -1.945 -7.729 1.00 77.62 184 GLY A O 1
ATOM 1507 N N . SER A 1 185 ? 12.954 -1.167 -5.884 1.00 75.88 185 SER A N 1
ATOM 1508 C CA . SER A 1 185 ? 13.322 -2.298 -5.038 1.00 75.88 185 SER A CA 1
ATOM 1509 C C . SER A 1 185 ? 12.119 -2.783 -4.250 1.00 75.88 185 SER A C 1
ATOM 1511 O O . SER A 1 185 ? 11.268 -1.984 -3.853 1.00 75.88 185 SER A O 1
ATOM 1513 N N . LEU A 1 186 ? 12.060 -4.095 -4.040 1.00 72.25 186 LEU A N 1
ATOM 1514 C CA . LEU A 1 186 ? 11.076 -4.749 -3.195 1.00 72.25 186 LEU A CA 1
ATOM 1515 C C . LEU A 1 186 ? 11.744 -5.233 -1.912 1.00 72.25 186 LEU A C 1
ATOM 1517 O O . LEU A 1 186 ? 12.603 -6.115 -1.942 1.00 72.25 186 LEU A O 1
ATOM 1521 N N . GLN A 1 187 ? 11.313 -4.686 -0.778 1.00 59.44 187 GLN A N 1
ATOM 1522 C CA . GLN A 1 187 ? 11.703 -5.159 0.550 1.00 59.44 187 GLN A CA 1
ATOM 1523 C C . GLN A 1 187 ? 10.523 -5.050 1.505 1.00 59.44 187 GLN A C 1
ATOM 1525 O O . GLN A 1 187 ? 9.834 -4.038 1.495 1.00 59.44 187 GLN A O 1
ATOM 1530 N N . TRP A 1 188 ? 10.297 -6.061 2.348 1.00 55.19 188 TRP A N 1
ATOM 1531 C CA . TRP A 1 188 ? 9.273 -6.008 3.405 1.00 55.19 188 TRP A CA 1
ATOM 1532 C C . TRP A 1 188 ? 7.883 -5.569 2.914 1.00 55.19 188 TRP A C 1
ATOM 1534 O O . TRP A 1 188 ? 7.210 -4.782 3.574 1.00 55.19 188 TRP A O 1
ATOM 1544 N N . GLU A 1 189 ? 7.462 -6.062 1.744 1.00 68.19 189 GLU A N 1
ATOM 1545 C CA . GLU A 1 189 ? 6.185 -5.682 1.117 1.00 68.19 189 GLU A CA 1
ATOM 1546 C C . GLU A 1 189 ? 6.126 -4.189 0.731 1.00 68.19 189 GLU A C 1
ATOM 1548 O O . GLU A 1 189 ? 5.052 -3.600 0.694 1.00 68.19 189 GLU A O 1
ATOM 1553 N N . ILE A 1 190 ? 7.262 -3.548 0.452 1.00 72.38 190 ILE A N 1
ATOM 1554 C CA . ILE A 1 190 ? 7.356 -2.151 0.016 1.00 72.38 190 ILE A CA 1
ATOM 1555 C C . ILE A 1 190 ? 8.064 -2.084 -1.332 1.00 72.38 190 ILE A C 1
ATOM 1557 O O . ILE A 1 190 ? 9.152 -2.633 -1.482 1.00 72.38 190 ILE A O 1
ATOM 1561 N N . ILE A 1 191 ? 7.460 -1.365 -2.278 1.00 78.19 191 ILE A N 1
ATOM 1562 C CA . ILE A 1 191 ? 8.048 -1.017 -3.571 1.00 78.19 191 ILE A CA 1
ATOM 1563 C C . ILE A 1 191 ? 8.539 0.429 -3.500 1.00 78.19 191 ILE A C 1
ATOM 1565 O O . ILE A 1 191 ? 7.753 1.359 -3.299 1.00 78.19 191 ILE A O 1
ATOM 1569 N N . SER A 1 192 ? 9.846 0.617 -3.640 1.00 75.81 192 SER A N 1
ATOM 1570 C CA . SER A 1 192 ? 10.498 1.927 -3.580 1.00 75.81 192 SER A CA 1
ATOM 1571 C C . SER A 1 192 ? 10.457 2.680 -4.916 1.00 75.81 192 SER A C 1
ATOM 1573 O O . SER A 1 192 ? 10.079 2.147 -5.961 1.00 75.81 192 SER A O 1
ATOM 1575 N N . GLY A 1 193 ? 10.871 3.950 -4.888 1.00 73.88 193 GLY A N 1
ATOM 1576 C CA . GLY A 1 193 ? 11.099 4.748 -6.093 1.00 73.88 193 GLY A CA 1
ATOM 1577 C C . GLY A 1 193 ? 9.889 5.540 -6.583 1.00 73.88 193 GLY A C 1
ATOM 1578 O O . GLY A 1 193 ? 9.978 6.127 -7.657 1.00 73.88 193 GLY A O 1
ATOM 1579 N N . LEU A 1 194 ? 8.799 5.615 -5.806 1.00 81.31 194 LEU A N 1
ATOM 1580 C CA . LEU A 1 194 ? 7.538 6.268 -6.198 1.00 81.31 194 LEU A CA 1
ATOM 1581 C C . LEU A 1 194 ? 7.732 7.709 -6.675 1.00 81.31 194 LEU A C 1
ATOM 1583 O O . LEU A 1 194 ? 7.078 8.129 -7.619 1.00 81.31 194 LEU A O 1
ATOM 1587 N N . LYS A 1 195 ? 8.662 8.464 -6.082 1.00 78.50 195 LYS A N 1
ATOM 1588 C CA . LYS A 1 195 ? 8.951 9.841 -6.526 1.00 78.50 195 LYS A CA 1
ATOM 1589 C C . LYS A 1 195 ? 9.484 9.921 -7.961 1.00 78.50 195 LYS A C 1
ATOM 1591 O O . LYS A 1 195 ? 9.402 10.982 -8.566 1.00 78.50 195 LYS A O 1
ATOM 1596 N N . ARG A 1 196 ? 10.060 8.829 -8.474 1.00 85.19 196 ARG A N 1
ATOM 1597 C CA . ARG A 1 196 ? 10.599 8.726 -9.835 1.00 85.19 196 ARG A CA 1
ATOM 1598 C C . ARG A 1 196 ? 9.528 8.223 -10.798 1.00 85.19 196 ARG A C 1
ATOM 1600 O O . ARG A 1 196 ? 9.140 8.960 -11.690 1.00 85.19 196 ARG A O 1
ATOM 1607 N N . TRP A 1 197 ? 9.005 7.018 -10.563 1.00 88.69 197 TRP A N 1
ATOM 1608 C CA . TRP A 1 197 ? 8.060 6.368 -11.482 1.00 88.69 197 TRP A CA 1
ATOM 1609 C C . TRP A 1 197 ? 6.602 6.823 -11.326 1.00 88.69 197 TRP A C 1
ATOM 1611 O O . TRP A 1 197 ? 5.774 6.556 -12.190 1.00 88.69 197 TRP A O 1
ATOM 1621 N N . GLY A 1 198 ? 6.258 7.480 -10.218 1.00 85.88 198 GLY A N 1
ATOM 1622 C CA . GLY A 1 198 ? 4.925 8.023 -9.943 1.00 85.88 198 GLY A CA 1
ATOM 1623 C C . GLY A 1 198 ? 4.826 9.536 -10.135 1.00 85.88 198 GLY A C 1
ATOM 1624 O O . GLY A 1 198 ? 3.848 10.128 -9.699 1.00 85.88 198 GLY A O 1
ATOM 1625 N N . ASN A 1 199 ? 5.828 10.175 -10.745 1.00 85.69 199 ASN A N 1
ATOM 1626 C CA . ASN A 1 199 ? 5.892 11.627 -10.967 1.00 85.69 199 ASN A CA 1
ATOM 1627 C C . ASN A 1 199 ? 4.682 12.215 -11.713 1.00 85.69 199 ASN A C 1
ATOM 1629 O O . ASN A 1 199 ? 4.342 13.376 -11.504 1.00 85.69 199 ASN A O 1
ATOM 1633 N N . ASN A 1 200 ? 4.027 11.408 -12.543 1.00 88.19 200 ASN A N 1
ATOM 1634 C CA . ASN A 1 200 ? 2.878 11.799 -13.350 1.00 88.19 200 ASN A CA 1
ATOM 1635 C C . ASN A 1 200 ? 1.524 11.502 -12.681 1.00 88.19 200 ASN A C 1
ATOM 1637 O O . ASN A 1 200 ? 0.482 11.635 -13.328 1.00 88.19 200 ASN A O 1
ATOM 1641 N N . LEU A 1 201 ? 1.528 11.095 -11.409 1.00 88.94 201 LEU A N 1
ATOM 1642 C CA . LEU A 1 201 ? 0.335 10.832 -10.608 1.00 88.94 201 LEU A CA 1
ATOM 1643 C C . LEU A 1 201 ? 0.048 12.007 -9.665 1.00 88.94 201 LEU A C 1
ATOM 1645 O O . LEU A 1 201 ? 0.932 12.485 -8.954 1.00 88.94 201 LEU A O 1
ATOM 164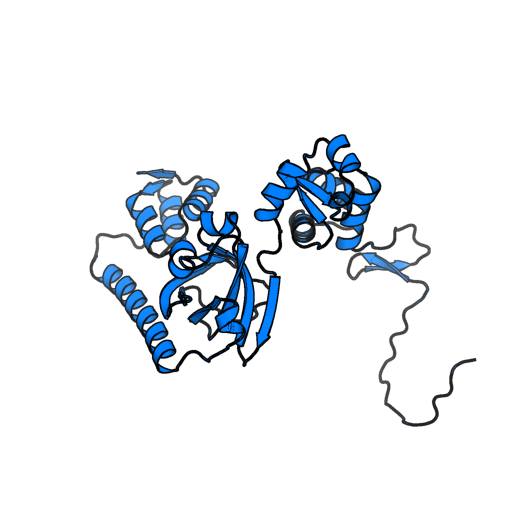9 N N . ALA A 1 202 ? -1.205 12.445 -9.610 1.00 84.31 202 ALA A N 1
ATOM 1650 C CA . ALA A 1 202 ? -1.668 13.429 -8.643 1.00 84.31 202 ALA A CA 1
ATOM 1651 C C . ALA A 1 202 ? -2.030 12.772 -7.301 1.00 84.31 202 ALA A C 1
ATOM 1653 O O . ALA A 1 202 ? -2.473 11.623 -7.232 1.00 84.31 202 ALA A O 1
ATOM 1654 N N . ILE A 1 203 ? -1.893 13.524 -6.205 1.00 79.88 203 ILE A N 1
ATOM 1655 C CA . ILE A 1 203 ? -2.424 13.092 -4.906 1.00 79.88 203 ILE A CA 1
ATOM 1656 C C . ILE A 1 203 ? -3.940 12.874 -5.054 1.00 79.88 203 ILE A C 1
ATOM 1658 O O . ILE A 1 203 ? -4.638 13.676 -5.669 1.00 79.88 203 ILE A O 1
ATOM 1662 N N . ASN A 1 204 ? -4.428 11.774 -4.487 1.00 74.62 204 ASN A N 1
ATOM 1663 C CA . ASN A 1 204 ? -5.767 11.195 -4.605 1.00 74.62 204 ASN A CA 1
ATOM 1664 C C . ASN A 1 204 ? -6.131 10.568 -5.952 1.00 74.62 204 ASN A C 1
ATOM 1666 O O . ASN A 1 204 ? -7.240 10.045 -6.086 1.00 74.62 204 ASN A O 1
ATOM 1670 N N . GLU A 1 205 ? -5.214 10.538 -6.918 1.00 82.44 205 GLU A N 1
ATOM 1671 C CA . GLU A 1 205 ? -5.433 9.841 -8.182 1.00 82.44 205 GLU A CA 1
ATOM 1672 C C . GLU A 1 205 ? -5.461 8.321 -7.980 1.00 82.44 205 GLU A C 1
ATOM 1674 O O . GLU A 1 205 ? -4.706 7.756 -7.178 1.00 82.44 205 GLU A O 1
ATOM 1679 N N . LEU A 1 206 ? -6.355 7.662 -8.721 1.00 85.31 206 LEU A N 1
ATOM 1680 C CA . LEU A 1 206 ? -6.402 6.209 -8.812 1.00 85.31 206 LEU A CA 1
ATOM 1681 C C . LEU A 1 206 ? -5.450 5.725 -9.899 1.00 85.31 206 LEU A C 1
ATOM 1683 O O . LEU A 1 206 ? -5.521 6.184 -11.039 1.00 85.31 206 LEU A O 1
ATOM 1687 N N . PHE A 1 207 ? -4.616 4.752 -9.560 1.00 93.44 207 PHE A N 1
ATOM 1688 C CA . PHE A 1 207 ? -3.685 4.142 -10.501 1.00 93.44 207 PHE A CA 1
ATOM 1689 C C . PHE A 1 207 ? -3.584 2.641 -10.263 1.00 93.44 207 PHE A C 1
ATOM 1691 O O . PHE A 1 207 ? -3.853 2.145 -9.172 1.00 93.44 207 PHE A O 1
ATOM 1698 N N . TYR A 1 208 ? -3.189 1.912 -11.293 1.00 95.00 208 TYR A N 1
ATOM 1699 C CA . TYR A 1 208 ? -3.026 0.471 -11.261 1.00 95.00 208 TYR A CA 1
ATOM 1700 C C . TYR A 1 208 ? -1.548 0.142 -11.370 1.00 95.00 208 TYR A C 1
ATOM 1702 O O . TYR A 1 208 ? -0.829 0.723 -12.181 1.00 95.00 208 TYR A O 1
ATOM 1710 N N . LEU A 1 209 ? -1.104 -0.816 -10.567 1.00 95.12 209 LEU A N 1
ATOM 1711 C CA . LEU A 1 209 ? 0.186 -1.454 -10.752 1.00 95.12 209 LEU A CA 1
ATOM 1712 C C . LEU A 1 209 ? -0.050 -2.854 -11.306 1.00 95.12 209 LEU A C 1
ATOM 1714 O O . LEU A 1 209 ? -0.647 -3.702 -10.640 1.00 95.12 209 LEU A O 1
ATOM 1718 N N . GLU A 1 210 ? 0.390 -3.063 -12.536 1.00 96.00 210 GLU A N 1
ATOM 1719 C CA . GLU A 1 210 ? 0.382 -4.346 -13.220 1.00 96.00 210 GLU A CA 1
ATOM 1720 C C . GLU A 1 210 ? 1.696 -5.082 -12.960 1.00 96.00 210 GLU A C 1
ATOM 1722 O O . GLU A 1 210 ? 2.780 -4.511 -13.095 1.00 96.00 210 GLU A O 1
ATOM 1727 N N . PHE A 1 211 ? 1.599 -6.364 -12.625 1.00 94.56 211 PHE A N 1
ATOM 1728 C CA . PHE A 1 211 ? 2.738 -7.243 -12.378 1.00 94.56 211 PHE A CA 1
ATOM 1729 C C . PHE A 1 211 ? 2.918 -8.147 -13.598 1.00 94.56 211 PHE A C 1
ATOM 1731 O O . PHE A 1 211 ? 2.224 -9.157 -13.724 1.00 94.56 211 PHE A O 1
ATOM 1738 N N . ILE A 1 212 ? 3.812 -7.751 -14.507 1.00 93.44 212 ILE A N 1
ATOM 1739 C CA . ILE A 1 212 ? 4.003 -8.409 -15.809 1.00 93.44 212 ILE A CA 1
ATOM 1740 C C . ILE A 1 212 ? 4.808 -9.701 -15.643 1.00 93.44 212 ILE A C 1
ATOM 1742 O O . ILE A 1 212 ? 4.462 -10.735 -16.210 1.00 93.44 212 ILE A O 1
ATOM 1746 N N . ASN A 1 213 ? 5.880 -9.657 -14.850 1.00 92.19 213 ASN A N 1
ATOM 1747 C CA . ASN A 1 213 ? 6.653 -10.833 -14.455 1.00 92.19 213 ASN A CA 1
ATOM 1748 C C . ASN A 1 213 ? 7.284 -10.631 -13.062 1.00 92.19 213 ASN A C 1
ATOM 1750 O O . ASN A 1 213 ? 6.841 -9.783 -12.286 1.00 92.19 213 ASN A O 1
ATOM 1754 N N . ASP A 1 214 ? 8.289 -11.434 -12.714 1.00 90.56 214 ASP A N 1
ATOM 1755 C CA . ASP A 1 214 ? 8.974 -11.375 -11.420 1.00 90.56 214 ASP A CA 1
ATOM 1756 C C . ASP A 1 214 ? 9.827 -10.107 -11.226 1.00 90.56 214 ASP A C 1
ATOM 1758 O O . ASP A 1 214 ? 10.195 -9.794 -10.095 1.00 90.56 214 ASP A O 1
ATOM 1762 N N . ARG A 1 215 ? 10.136 -9.363 -12.293 1.00 90.62 215 ARG A N 1
ATOM 1763 C CA . ARG A 1 215 ? 11.057 -8.212 -12.268 1.00 90.62 215 ARG A CA 1
ATOM 1764 C C . ARG A 1 215 ? 10.476 -6.929 -12.848 1.00 90.62 215 ARG A C 1
ATOM 1766 O O . ARG A 1 215 ? 10.980 -5.856 -12.536 1.00 90.62 215 ARG A O 1
ATOM 1773 N N . VAL A 1 216 ? 9.445 -7.012 -13.680 1.00 94.81 216 VAL A N 1
ATOM 1774 C CA . VAL A 1 216 ? 8.894 -5.888 -14.439 1.00 94.81 216 VAL A CA 1
ATOM 1775 C C . VAL A 1 216 ? 7.464 -5.613 -14.001 1.00 94.81 216 VAL A C 1
ATOM 1777 O O . VAL A 1 216 ? 6.593 -6.487 -14.032 1.00 94.81 216 VAL A O 1
ATOM 1780 N N . LEU A 1 217 ? 7.227 -4.364 -13.616 1.00 95.44 217 LEU A N 1
ATOM 1781 C CA . LEU A 1 217 ? 5.915 -3.835 -13.284 1.00 95.44 217 LEU A CA 1
ATOM 1782 C C . LEU A 1 217 ? 5.590 -2.664 -14.203 1.00 95.44 217 LEU A C 1
ATOM 1784 O O . LEU A 1 217 ? 6.486 -1.992 -14.715 1.00 95.44 217 LEU A O 1
ATOM 1788 N N . ARG A 1 218 ? 4.301 -2.383 -14.375 1.00 96.38 218 ARG A N 1
ATOM 1789 C CA . ARG A 1 218 ? 3.827 -1.228 -15.136 1.00 96.38 218 ARG A CA 1
ATOM 1790 C C . ARG A 1 218 ? 2.812 -0.434 -14.330 1.00 96.38 218 ARG A C 1
ATOM 1792 O O . ARG A 1 218 ? 1.862 -0.995 -13.791 1.00 96.38 218 ARG A O 1
ATOM 1799 N N . CYS A 1 219 ? 3.027 0.871 -14.248 1.00 96.62 219 CYS A N 1
ATOM 1800 C CA . CYS A 1 219 ? 2.091 1.824 -13.677 1.00 96.62 219 CYS A CA 1
ATOM 1801 C C . CYS A 1 219 ? 1.122 2.291 -14.768 1.00 96.62 219 CYS A C 1
ATOM 1803 O O . CYS A 1 219 ? 1.547 2.724 -15.837 1.00 96.62 219 CYS A O 1
ATOM 1805 N N . LEU A 1 220 ? -0.178 2.207 -14.498 1.00 96.44 220 LEU A N 1
ATOM 1806 C CA . LEU A 1 220 ? -1.237 2.608 -15.417 1.00 96.44 220 LEU A CA 1
ATOM 1807 C C . LEU A 1 220 ? -2.179 3.587 -14.725 1.00 96.44 220 LEU A C 1
ATOM 1809 O O . LEU A 1 220 ? -2.658 3.338 -13.617 1.00 96.44 220 LEU A O 1
ATOM 1813 N N . LYS A 1 221 ? -2.521 4.676 -15.407 1.00 94.88 221 LYS A N 1
ATOM 1814 C CA . LYS A 1 221 ? -3.671 5.500 -15.031 1.00 94.88 221 LYS A CA 1
ATOM 1815 C C . LYS A 1 221 ? -4.965 4.756 -15.307 1.00 94.88 221 LYS A C 1
ATOM 1817 O O . LYS A 1 221 ? -5.011 3.828 -16.115 1.00 94.88 221 LYS A O 1
ATOM 1822 N N . LYS A 1 222 ? -6.046 5.222 -14.685 1.00 91.44 222 LYS A N 1
ATOM 1823 C CA . LYS A 1 222 ? -7.378 4.658 -14.905 1.00 91.44 222 LYS A CA 1
ATOM 1824 C C . LYS A 1 222 ? -7.754 4.583 -16.385 1.00 91.44 222 LYS A C 1
ATOM 1826 O O . LYS A 1 222 ? -8.171 3.531 -16.838 1.00 91.44 222 LYS A O 1
ATOM 1831 N N . GLU A 1 223 ? -7.512 5.643 -17.148 1.00 92.56 223 GLU A N 1
ATOM 1832 C CA . GLU A 1 223 ? -7.817 5.678 -18.585 1.00 92.56 223 GLU A CA 1
ATOM 1833 C C . GLU A 1 223 ? -7.022 4.643 -19.395 1.00 92.56 223 GLU A C 1
ATOM 1835 O O . GLU A 1 223 ? -7.537 4.098 -20.370 1.00 92.56 223 GLU A O 1
ATOM 1840 N N . GLN A 1 224 ? -5.784 4.351 -18.986 1.00 94.50 224 GLN A N 1
ATOM 1841 C CA . GLN A 1 224 ? -4.925 3.355 -19.636 1.00 94.50 224 GLN A CA 1
ATOM 1842 C C . GLN A 1 224 ? -5.330 1.927 -19.268 1.00 94.50 224 GLN A C 1
ATOM 1844 O O . GLN A 1 224 ? -5.178 1.017 -20.072 1.00 94.50 224 GLN A O 1
ATOM 1849 N N . PHE A 1 225 ? -5.845 1.721 -18.055 1.00 93.75 225 PHE A N 1
ATOM 1850 C CA . PHE A 1 225 ? -6.420 0.442 -17.656 1.00 93.75 225 PHE A CA 1
ATOM 1851 C C . PHE A 1 225 ? -7.776 0.198 -18.332 1.00 93.75 225 PHE A C 1
ATOM 1853 O O . PHE A 1 225 ? -8.023 -0.891 -18.837 1.00 93.75 225 PHE A O 1
ATOM 1860 N N . ASP A 1 226 ? -8.637 1.216 -18.392 1.00 91.12 226 ASP A N 1
ATOM 1861 C CA . ASP A 1 226 ? -9.946 1.128 -19.047 1.00 91.12 226 ASP A CA 1
ATOM 1862 C C . ASP A 1 226 ? -9.793 0.862 -20.562 1.00 91.12 226 ASP A C 1
ATOM 1864 O O . ASP A 1 226 ? -10.600 0.143 -21.150 1.00 91.12 226 ASP A O 1
ATOM 1868 N N . ASN A 1 227 ? -8.722 1.379 -21.179 1.00 94.44 227 ASN A N 1
ATOM 1869 C CA . ASN A 1 227 ? -8.318 1.103 -22.562 1.00 94.44 227 ASN A CA 1
ATOM 1870 C C . ASN A 1 227 ? -7.070 0.209 -22.609 1.00 94.44 227 ASN A C 1
ATOM 1872 O O . ASN A 1 227 ? -6.050 0.580 -23.190 1.00 94.44 227 ASN A O 1
ATOM 1876 N N . TYR A 1 228 ? -7.139 -0.946 -21.946 1.00 94.62 228 TYR A N 1
ATOM 1877 C CA . TYR A 1 228 ? -5.980 -1.809 -21.749 1.00 94.62 228 TYR A CA 1
ATOM 1878 C C . TYR A 1 228 ? -5.332 -2.267 -23.065 1.00 94.62 228 TYR A C 1
ATOM 1880 O O . TYR A 1 228 ? -5.942 -2.971 -23.873 1.00 94.62 228 TYR A O 1
ATOM 1888 N N . GLU A 1 229 ? -4.047 -1.947 -23.206 1.00 92.50 229 GLU A N 1
ATOM 1889 C CA . GLU A 1 229 ? -3.146 -2.524 -24.200 1.00 92.50 229 GLU A CA 1
ATOM 1890 C C . GLU A 1 229 ? -2.010 -3.268 -23.489 1.00 92.50 229 GLU A C 1
ATOM 1892 O O . GLU A 1 229 ? -1.384 -2.752 -22.552 1.00 92.50 229 GLU A O 1
ATOM 1897 N N . GLU A 1 230 ? -1.726 -4.494 -23.931 1.00 92.75 230 GLU A N 1
ATOM 1898 C CA . GLU A 1 230 ? -0.603 -5.282 -23.418 1.00 92.75 230 GLU A CA 1
ATOM 1899 C C . GLU A 1 230 ? 0.720 -4.543 -23.648 1.00 92.75 230 GLU A C 1
ATOM 1901 O O . GLU A 1 230 ? 0.912 -3.885 -24.674 1.00 92.75 230 GLU A O 1
ATOM 1906 N N . LEU A 1 231 ? 1.658 -4.653 -22.699 1.00 91.81 231 LEU A N 1
ATOM 1907 C CA . LEU A 1 231 ? 2.983 -4.070 -22.891 1.00 91.81 231 LEU A CA 1
ATOM 1908 C C . LEU A 1 231 ? 3.664 -4.773 -24.081 1.00 91.81 231 LEU A C 1
ATOM 1910 O O . LEU A 1 231 ? 3.874 -5.988 -24.023 1.00 91.81 231 LEU A O 1
ATOM 1914 N N . PRO A 1 232 ? 4.052 -4.049 -25.147 1.00 91.44 232 PRO A N 1
ATOM 1915 C CA . PRO A 1 232 ? 4.638 -4.682 -26.318 1.00 91.44 232 PRO A CA 1
ATOM 1916 C C . PRO A 1 232 ? 5.906 -5.468 -25.975 1.00 91.44 232 PRO A C 1
ATOM 1918 O O . PRO A 1 232 ? 6.753 -5.001 -25.212 1.00 91.44 232 PRO A O 1
ATOM 1921 N N . ALA A 1 233 ? 6.103 -6.624 -26.613 1.00 91.56 233 ALA A N 1
ATOM 1922 C CA . ALA A 1 233 ? 7.239 -7.506 -26.326 1.00 91.56 233 ALA A CA 1
ATOM 1923 C C . ALA A 1 233 ? 8.614 -6.818 -26.461 1.00 91.56 233 ALA A C 1
ATOM 1925 O O . ALA A 1 233 ? 9.555 -7.176 -25.756 1.00 91.56 233 ALA A O 1
ATOM 1926 N N . TYR A 1 234 ? 8.744 -5.824 -27.348 1.00 91.56 234 TYR A N 1
ATOM 1927 C CA . TYR A 1 234 ? 9.984 -5.054 -27.480 1.00 91.56 234 TYR A CA 1
ATOM 1928 C C . TYR A 1 234 ? 10.254 -4.166 -26.254 1.00 91.56 234 TYR A C 1
ATOM 1930 O O . TYR A 1 234 ? 11.403 -4.059 -25.843 1.00 91.56 234 TYR A O 1
ATOM 1938 N N . ARG A 1 235 ? 9.210 -3.591 -25.635 1.00 91.50 235 ARG A N 1
ATOM 1939 C CA . ARG A 1 235 ? 9.321 -2.796 -24.402 1.00 91.50 235 ARG A CA 1
ATOM 1940 C C . ARG A 1 235 ? 9.650 -3.660 -23.196 1.00 91.50 235 ARG A C 1
ATOM 1942 O O . ARG A 1 235 ? 10.437 -3.249 -22.355 1.00 91.50 235 ARG A O 1
ATOM 1949 N N . LEU A 1 236 ? 9.080 -4.862 -23.121 1.00 92.69 236 LEU A N 1
ATOM 1950 C CA . LEU A 1 236 ? 9.420 -5.804 -22.055 1.00 92.69 236 LEU A CA 1
ATOM 1951 C C . LEU A 1 236 ? 10.912 -6.169 -22.101 1.00 92.69 236 LEU A C 1
ATOM 1953 O O . LEU A 1 236 ? 11.596 -6.079 -21.087 1.00 92.69 236 LEU A O 1
ATOM 1957 N N . LYS A 1 237 ? 11.431 -6.490 -23.294 1.00 92.62 237 LYS A N 1
ATOM 1958 C CA . LYS A 1 237 ? 12.864 -6.761 -23.489 1.00 92.62 237 LYS A CA 1
ATOM 1959 C C . LYS A 1 237 ? 13.742 -5.561 -23.142 1.00 92.62 237 LYS A C 1
ATOM 1961 O O . LYS A 1 237 ? 14.785 -5.741 -22.528 1.00 92.62 237 LYS A O 1
ATOM 1966 N N . GLU A 1 238 ? 13.322 -4.356 -23.522 1.00 93.50 238 GLU A N 1
ATOM 1967 C CA . GLU A 1 238 ? 14.017 -3.111 -23.175 1.00 93.50 238 GLU A CA 1
ATOM 1968 C C . GLU A 1 238 ? 14.097 -2.919 -21.651 1.00 93.50 238 GLU A C 1
ATOM 1970 O O . GLU A 1 238 ? 15.165 -2.617 -21.130 1.00 93.50 238 GLU A O 1
ATOM 1975 N N . ALA A 1 239 ? 13.003 -3.163 -20.923 1.00 92.38 239 ALA A N 1
ATOM 1976 C CA . ALA A 1 239 ? 12.967 -3.078 -19.463 1.00 92.38 239 ALA A CA 1
ATOM 1977 C C . ALA A 1 239 ? 13.877 -4.118 -18.785 1.00 92.38 239 ALA A C 1
ATOM 1979 O O . ALA A 1 239 ? 14.595 -3.795 -17.839 1.00 92.38 239 ALA A O 1
ATOM 1980 N N . GLU A 1 240 ? 13.878 -5.359 -19.274 1.00 91.25 240 GLU A N 1
ATOM 1981 C CA . GLU A 1 240 ? 14.754 -6.421 -18.767 1.00 91.25 240 GLU A CA 1
ATOM 1982 C C . GLU A 1 240 ? 16.231 -6.127 -19.048 1.00 91.25 240 GLU A C 1
ATOM 1984 O O . GLU A 1 240 ? 17.077 -6.310 -18.173 1.00 91.25 240 GLU A O 1
ATOM 1989 N N . GLN A 1 241 ? 16.543 -5.636 -20.249 1.00 91.88 241 GLN A N 1
ATOM 1990 C CA . GLN A 1 241 ? 17.896 -5.233 -20.614 1.00 91.88 241 GLN A CA 1
ATOM 1991 C C . GLN A 1 241 ? 18.365 -4.054 -19.761 1.00 91.88 241 GLN A C 1
ATOM 1993 O O . GLN A 1 241 ? 19.459 -4.117 -19.208 1.00 91.88 241 GLN A O 1
ATOM 1998 N N . TYR A 1 242 ? 17.520 -3.035 -19.582 1.00 88.56 242 TYR A N 1
ATOM 1999 C CA . TYR A 1 242 ? 17.805 -1.906 -18.702 1.00 88.56 242 TYR A CA 1
ATOM 2000 C C . TYR A 1 242 ? 18.144 -2.377 -17.284 1.00 88.56 242 TYR A C 1
ATOM 2002 O O . TYR A 1 242 ? 19.130 -1.926 -16.709 1.00 88.56 242 TYR A O 1
ATOM 2010 N N . LEU A 1 243 ? 17.386 -3.329 -16.727 1.00 85.31 243 LEU A N 1
ATOM 2011 C CA . LEU A 1 243 ? 17.703 -3.892 -15.414 1.00 85.31 243 LEU A CA 1
ATOM 2012 C C . LEU A 1 243 ? 19.081 -4.556 -15.391 1.00 85.31 243 LEU A C 1
ATOM 2014 O O . LEU A 1 243 ? 19.860 -4.312 -14.475 1.00 85.31 243 LEU A O 1
ATOM 2018 N N . ASN A 1 244 ? 19.373 -5.397 -16.383 1.00 84.75 244 ASN A N 1
ATOM 2019 C CA . ASN A 1 244 ? 20.630 -6.137 -16.443 1.00 84.75 244 ASN A CA 1
ATOM 2020 C C . ASN A 1 244 ? 21.830 -5.199 -16.607 1.00 84.75 244 ASN A C 1
ATOM 2022 O O . ASN A 1 244 ? 22.811 -5.364 -15.895 1.00 84.75 244 ASN A O 1
ATOM 2026 N N . GLU A 1 245 ? 21.734 -4.176 -17.458 1.00 83.06 245 GLU A N 1
ATOM 2027 C CA . GLU A 1 245 ? 22.786 -3.165 -17.624 1.00 83.06 245 GLU A CA 1
ATOM 2028 C C . GLU A 1 245 ? 23.072 -2.429 -16.310 1.00 83.06 245 GLU A C 1
ATOM 2030 O O . GLU A 1 245 ? 24.228 -2.194 -15.967 1.00 83.06 245 GLU A O 1
ATOM 2035 N N . GLN A 1 246 ? 22.033 -2.098 -15.537 1.00 76.19 246 GLN A N 1
ATOM 2036 C CA . GLN A 1 246 ? 22.205 -1.464 -14.228 1.00 76.19 246 GLN A CA 1
ATOM 2037 C C . GLN A 1 246 ? 22.848 -2.412 -13.207 1.00 76.19 246 GLN A C 1
ATOM 2039 O O . GLN A 1 246 ? 23.703 -1.986 -12.435 1.00 76.19 246 GLN A O 1
ATOM 2044 N N . LEU A 1 247 ? 22.492 -3.699 -13.227 1.00 73.19 247 LEU A N 1
ATOM 2045 C CA . LEU A 1 247 ? 23.132 -4.707 -12.377 1.00 73.19 247 LEU A CA 1
ATOM 2046 C C . LEU A 1 247 ? 24.605 -4.925 -12.760 1.00 73.19 247 LEU A C 1
ATOM 2048 O O . LEU A 1 247 ? 25.457 -4.996 -11.880 1.00 73.19 247 LEU A O 1
ATOM 2052 N N . GLU A 1 248 ? 24.928 -4.968 -14.052 1.00 72.25 248 GLU A N 1
ATOM 2053 C CA . GLU A 1 248 ? 26.307 -5.086 -14.536 1.00 72.25 248 GLU A CA 1
ATOM 2054 C C . GLU A 1 248 ? 27.141 -3.843 -14.199 1.00 72.25 248 GLU A C 1
ATOM 2056 O O . GLU A 1 248 ? 28.310 -3.967 -13.841 1.00 72.25 248 GLU A O 1
ATOM 2061 N N . LEU A 1 249 ? 26.558 -2.643 -14.267 1.00 65.94 249 LEU A N 1
ATOM 2062 C CA . LEU A 1 249 ? 27.208 -1.404 -13.829 1.00 65.94 249 LEU A CA 1
ATOM 2063 C C . LEU A 1 249 ? 27.494 -1.417 -12.325 1.00 65.94 249 LEU A C 1
ATOM 2065 O O . LEU A 1 249 ? 28.588 -1.017 -11.914 1.00 65.94 249 LEU A O 1
ATOM 2069 N N . ASP A 1 250 ? 26.553 -1.906 -11.513 1.00 56.53 250 ASP A N 1
ATOM 2070 C CA . ASP A 1 250 ? 26.763 -2.106 -10.078 1.00 56.53 250 ASP A CA 1
ATOM 2071 C C . ASP A 1 250 ? 27.939 -3.078 -9.848 1.00 56.53 250 ASP A C 1
ATOM 2073 O O . ASP A 1 250 ? 28.850 -2.781 -9.073 1.00 56.53 250 ASP A O 1
ATOM 2077 N N . GLU A 1 251 ? 27.984 -4.198 -10.575 1.00 52.69 251 GLU A N 1
ATOM 2078 C CA . GLU A 1 251 ? 29.055 -5.202 -10.487 1.00 52.69 251 GLU A CA 1
ATOM 2079 C C . GLU A 1 251 ? 30.420 -4.685 -10.979 1.00 52.69 251 GLU A C 1
ATOM 2081 O O . GLU A 1 251 ? 31.451 -4.936 -10.353 1.00 52.69 251 GLU A O 1
ATOM 2086 N N . GLN A 1 252 ? 30.465 -3.918 -12.069 1.00 49.78 252 GLN A N 1
ATOM 2087 C CA . GLN A 1 252 ? 31.702 -3.339 -12.605 1.00 49.78 252 GLN A CA 1
ATOM 2088 C C . GLN A 1 252 ? 32.245 -2.217 -11.721 1.00 49.78 252 GLN A C 1
ATOM 2090 O O . GLN A 1 252 ? 33.459 -2.110 -11.543 1.00 49.78 252 GLN A O 1
ATOM 2095 N N . THR A 1 253 ? 31.366 -1.417 -11.115 1.00 47.19 253 THR A N 1
ATOM 2096 C CA . THR A 1 253 ? 31.755 -0.424 -10.102 1.00 47.19 253 THR A CA 1
ATOM 2097 C C . THR A 1 253 ? 32.372 -1.106 -8.878 1.00 47.19 253 THR A C 1
ATOM 2099 O O . THR A 1 253 ? 33.312 -0.583 -8.278 1.00 47.19 253 THR A O 1
ATOM 2102 N N . VAL A 1 254 ? 31.893 -2.303 -8.529 1.00 39.28 254 VAL A N 1
ATOM 2103 C CA . VAL A 1 254 ? 32.481 -3.142 -7.476 1.00 39.28 254 VAL A CA 1
ATOM 2104 C C . VAL A 1 254 ? 33.859 -3.686 -7.889 1.00 39.28 254 VAL A C 1
ATOM 2106 O O . VAL A 1 254 ? 34.764 -3.716 -7.062 1.00 39.28 254 VAL A O 1
ATOM 2109 N N . LEU A 1 255 ? 34.057 -4.060 -9.157 1.00 42.31 255 LEU A N 1
ATOM 2110 C CA . LEU A 1 255 ? 35.318 -4.627 -9.665 1.00 42.31 255 LEU A CA 1
ATOM 2111 C C . LEU A 1 255 ? 36.425 -3.586 -9.942 1.00 42.31 255 LEU A C 1
ATOM 2113 O O . LEU A 1 255 ? 37.603 -3.904 -9.794 1.00 42.31 255 LEU A O 1
ATOM 2117 N N . GLN A 1 256 ? 36.087 -2.357 -10.354 1.00 40.03 256 GLN A N 1
ATOM 2118 C CA . GLN A 1 256 ? 37.073 -1.309 -10.685 1.00 40.03 256 GLN A CA 1
ATOM 2119 C C . GLN A 1 256 ? 37.708 -0.641 -9.455 1.00 40.03 256 GLN A C 1
ATOM 2121 O O . GLN A 1 256 ? 38.802 -0.091 -9.559 1.00 40.03 256 GLN A O 1
ATOM 2126 N N . ASN A 1 257 ? 37.075 -0.727 -8.284 1.00 41.09 257 ASN A N 1
ATOM 2127 C CA . ASN A 1 257 ? 37.593 -0.189 -7.021 1.00 41.09 257 ASN A CA 1
ATOM 2128 C C . ASN A 1 257 ? 38.499 -1.190 -6.273 1.00 41.09 257 ASN A C 1
ATOM 2130 O O . ASN A 1 257 ? 38.444 -1.290 -5.047 1.00 41.09 257 ASN A O 1
ATOM 2134 N N . GLY A 1 258 ? 39.306 -1.947 -7.027 1.00 34.47 258 GLY A N 1
ATOM 2135 C CA . GLY A 1 258 ? 40.175 -3.010 -6.524 1.00 34.47 258 GLY A CA 1
ATOM 2136 C C . GLY A 1 258 ? 41.012 -2.607 -5.302 1.00 34.47 258 GLY A C 1
ATOM 2137 O O . GLY A 1 258 ? 41.713 -1.598 -5.318 1.00 34.47 258 GLY A O 1
ATOM 2138 N N . ASP A 1 259 ? 40.925 -3.447 -4.270 1.00 36.66 259 ASP A N 1
ATOM 2139 C CA . ASP A 1 259 ? 41.793 -3.580 -3.090 1.00 36.66 259 ASP A CA 1
ATOM 2140 C C . ASP A 1 259 ? 41.839 -2.472 -2.011 1.00 36.66 259 ASP A C 1
ATOM 2142 O O . ASP A 1 259 ? 42.571 -2.637 -1.037 1.00 36.66 259 ASP A O 1
ATOM 2146 N N . GLU A 1 260 ? 41.001 -1.424 -2.047 1.00 38.03 260 GLU A N 1
ATOM 2147 C CA . GLU A 1 260 ? 40.851 -0.492 -0.895 1.00 38.03 260 GLU A CA 1
ATOM 2148 C C . GLU A 1 260 ? 39.403 -0.139 -0.495 1.00 38.03 260 GLU A C 1
ATOM 2150 O O . GLU A 1 260 ? 39.152 0.806 0.260 1.00 38.03 260 GLU A O 1
ATOM 2155 N N . LEU A 1 261 ? 38.428 -0.942 -0.917 1.00 36.25 261 LEU A N 1
ATOM 2156 C CA . LEU A 1 261 ? 37.075 -0.913 -0.365 1.00 36.25 261 LEU A CA 1
ATOM 2157 C C . LEU A 1 261 ? 36.741 -2.295 0.194 1.00 36.25 261 LEU A C 1
ATOM 2159 O O . LEU A 1 261 ? 36.447 -3.233 -0.540 1.00 36.25 261 LEU A O 1
ATOM 2163 N N . ASP A 1 262 ? 36.842 -2.372 1.522 1.00 36.34 262 ASP A N 1
ATOM 2164 C CA . ASP A 1 262 ? 36.302 -3.412 2.399 1.00 36.34 262 ASP A CA 1
ATOM 2165 C C . ASP A 1 262 ? 34.955 -3.922 1.858 1.00 36.34 262 ASP A C 1
ATOM 2167 O O . ASP A 1 262 ? 34.153 -3.106 1.393 1.00 36.34 262 ASP A O 1
ATOM 2171 N N . GLU A 1 263 ? 34.679 -5.228 1.955 1.00 38.38 263 GLU A N 1
ATOM 2172 C CA . GLU A 1 263 ? 33.493 -5.972 1.457 1.00 38.38 263 GLU A CA 1
ATOM 2173 C C . GLU A 1 263 ? 32.118 -5.445 1.973 1.00 38.38 263 GLU A C 1
ATOM 2175 O O . GLU A 1 263 ? 31.067 -6.063 1.803 1.00 38.38 263 GLU A O 1
ATOM 2180 N N . SER A 1 264 ? 32.123 -4.261 2.575 1.00 36.00 264 SER A N 1
ATOM 2181 C CA . SER A 1 264 ? 31.159 -3.582 3.428 1.00 36.00 264 SER A CA 1
ATOM 2182 C C . SER A 1 264 ? 30.020 -2.811 2.745 1.00 36.00 264 SER A C 1
ATOM 2184 O O . SER A 1 264 ? 29.185 -2.264 3.458 1.00 36.00 264 SER A O 1
ATOM 2186 N N . LEU A 1 265 ? 29.904 -2.745 1.408 1.00 47.97 265 LEU A N 1
ATOM 2187 C CA . LEU A 1 265 ? 28.853 -1.923 0.756 1.00 47.97 265 LEU A CA 1
ATOM 2188 C C . LEU A 1 265 ? 28.083 -2.605 -0.381 1.00 47.97 265 LEU A C 1
ATOM 2190 O O . LEU A 1 265 ? 27.755 -2.007 -1.407 1.00 47.97 265 LEU A O 1
ATOM 2194 N N . ARG A 1 266 ? 27.700 -3.862 -0.151 1.00 53.53 266 ARG A N 1
ATOM 2195 C CA . ARG A 1 266 ? 26.620 -4.538 -0.886 1.00 53.53 266 ARG A CA 1
ATOM 2196 C C . ARG A 1 266 ? 25.259 -4.248 -0.232 1.00 53.53 266 ARG A C 1
ATOM 2198 O O . ARG A 1 266 ? 24.718 -5.077 0.492 1.00 53.53 266 ARG A O 1
ATOM 2205 N N . GLY A 1 267 ? 24.703 -3.063 -0.482 1.00 62.06 267 GLY A N 1
ATOM 2206 C CA . GLY A 1 267 ? 23.347 -2.700 -0.050 1.00 62.06 267 GLY A CA 1
ATOM 2207 C C . GLY A 1 267 ? 23.179 -2.498 1.462 1.00 62.06 267 GLY A C 1
ATOM 2208 O O . GLY A 1 267 ? 24.146 -2.338 2.204 1.00 62.06 267 GLY A O 1
ATOM 2209 N N . LEU A 1 268 ? 21.919 -2.466 1.917 1.00 62.66 268 LEU A N 1
ATOM 2210 C CA . LEU A 1 268 ? 21.575 -2.172 3.314 1.00 62.66 268 LEU A CA 1
ATOM 2211 C C . LEU A 1 268 ? 22.225 -3.149 4.302 1.00 62.66 268 LEU A C 1
ATOM 2213 O O . LEU A 1 268 ? 22.744 -2.697 5.312 1.00 62.66 268 LEU A O 1
ATOM 2217 N N . ASP A 1 269 ? 22.236 -4.451 4.019 1.00 61.28 269 ASP A N 1
ATOM 2218 C CA . ASP A 1 269 ? 22.762 -5.449 4.961 1.00 61.28 269 ASP A CA 1
ATOM 2219 C C . ASP A 1 269 ? 24.267 -5.265 5.206 1.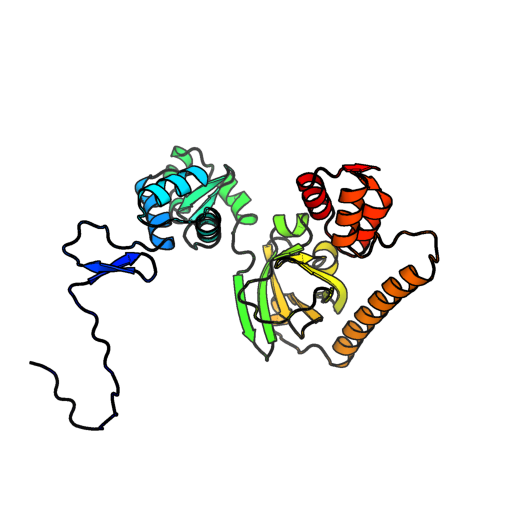00 61.28 269 ASP A C 1
ATOM 2221 O O . ASP A 1 269 ? 24.708 -5.248 6.352 1.00 61.28 269 ASP A O 1
ATOM 2225 N N . ALA A 1 270 ? 25.040 -4.982 4.155 1.00 60.56 270 ALA A N 1
ATOM 2226 C CA . ALA A 1 270 ? 26.469 -4.715 4.290 1.00 60.56 270 ALA A CA 1
ATOM 2227 C C . ALA A 1 270 ? 26.753 -3.397 5.040 1.00 60.56 270 ALA A C 1
ATOM 2229 O O . ALA A 1 270 ? 27.642 -3.343 5.889 1.00 60.56 270 ALA A O 1
ATOM 2230 N N . LEU A 1 271 ? 25.942 -2.355 4.799 1.00 72.50 271 LEU A N 1
ATOM 2231 C CA . LEU A 1 271 ? 26.010 -1.095 5.548 1.00 72.50 271 LEU A CA 1
ATOM 2232 C C . LEU A 1 271 ? 25.731 -1.314 7.046 1.00 72.50 271 LEU A C 1
ATOM 2234 O O . LEU A 1 271 ? 26.362 -0.684 7.896 1.00 72.50 271 LEU A O 1
ATOM 2238 N N . LEU A 1 272 ? 24.793 -2.205 7.380 1.00 67.19 272 LEU A N 1
ATOM 2239 C CA . LEU A 1 272 ? 24.485 -2.557 8.765 1.00 67.19 272 LEU A CA 1
ATOM 2240 C C . LEU A 1 272 ? 25.617 -3.348 9.413 1.00 67.19 272 LEU A C 1
ATOM 2242 O O . LEU A 1 272 ? 25.986 -3.020 10.537 1.00 67.19 272 LEU A O 1
ATOM 2246 N N . ASP A 1 273 ? 26.192 -4.327 8.721 1.00 63.97 273 ASP A N 1
ATOM 2247 C CA . ASP A 1 273 ? 27.316 -5.115 9.234 1.00 63.97 273 ASP A CA 1
ATOM 2248 C C . ASP A 1 273 ? 28.542 -4.228 9.495 1.00 63.97 273 ASP A C 1
ATOM 2250 O O . ASP A 1 273 ? 29.134 -4.274 10.577 1.00 63.97 273 ASP A O 1
ATOM 2254 N N . ALA A 1 274 ? 28.856 -3.321 8.567 1.00 62.19 274 ALA A N 1
ATOM 2255 C CA . ALA A 1 274 ? 29.908 -2.319 8.736 1.00 62.19 274 ALA A CA 1
ATOM 2256 C C . ALA A 1 274 ? 29.641 -1.399 9.935 1.00 62.19 274 ALA A C 1
ATOM 2258 O O . ALA A 1 274 ? 30.542 -1.083 10.718 1.00 62.19 274 ALA A O 1
ATOM 2259 N N . GLY A 1 275 ? 28.384 -0.986 10.091 1.00 65.81 275 GLY A N 1
ATOM 2260 C CA . GLY A 1 275 ? 27.931 -0.166 11.199 1.00 65.81 275 GLY A CA 1
ATOM 2261 C C . GLY A 1 275 ? 27.994 -0.873 12.553 1.00 65.81 275 GLY A C 1
ATOM 2262 O O . GLY A 1 275 ? 28.358 -0.245 13.545 1.00 65.81 275 GLY A O 1
ATOM 2263 N N . LEU A 1 276 ? 27.693 -2.173 12.602 1.00 68.38 276 LEU A N 1
ATOM 2264 C CA . LEU A 1 276 ? 27.792 -3.002 13.806 1.00 68.38 276 LEU A CA 1
ATOM 2265 C C . LEU A 1 276 ? 29.250 -3.219 14.231 1.00 68.38 276 LEU A C 1
ATOM 2267 O O . LEU A 1 276 ? 29.537 -3.209 15.426 1.00 68.38 276 LEU A O 1
ATOM 2271 N N . ILE A 1 277 ? 30.169 -3.374 13.273 1.00 69.06 277 ILE A N 1
ATOM 2272 C CA . ILE A 1 277 ? 31.606 -3.538 13.542 1.00 69.06 277 ILE A CA 1
ATOM 2273 C C . ILE A 1 277 ? 32.221 -2.231 14.056 1.00 69.06 277 ILE A C 1
ATOM 2275 O O . ILE A 1 277 ? 32.959 -2.231 15.040 1.00 69.06 277 ILE A O 1
ATOM 2279 N N . ASN A 1 278 ? 31.914 -1.109 13.401 1.00 64.81 278 ASN A N 1
ATOM 2280 C CA . ASN A 1 278 ? 32.587 0.166 13.656 1.00 64.81 278 ASN A CA 1
ATOM 2281 C C . ASN A 1 278 ? 31.841 1.075 14.649 1.00 64.81 278 ASN A C 1
ATOM 2283 O O . ASN A 1 278 ? 32.389 2.080 15.100 1.00 64.81 278 ASN A O 1
ATOM 2287 N N . GLY A 1 279 ? 30.582 0.765 14.975 1.00 64.38 279 GLY A N 1
ATOM 2288 C CA . GLY A 1 279 ? 29.685 1.618 15.766 1.00 64.38 279 GLY A CA 1
ATOM 2289 C C . GLY A 1 279 ? 29.149 2.845 15.010 1.00 64.38 279 GLY A C 1
ATOM 2290 O O . GLY A 1 279 ? 28.371 3.631 15.560 1.00 64.38 279 GLY A O 1
ATOM 2291 N N . PHE A 1 280 ? 29.553 3.034 13.752 1.00 66.94 280 PHE A N 1
ATOM 2292 C CA . PHE A 1 280 ? 29.096 4.108 12.875 1.00 66.94 280 PHE A CA 1
ATOM 2293 C C . PHE A 1 280 ? 29.236 3.720 11.396 1.00 66.94 280 PHE A C 1
ATOM 2295 O O . PHE A 1 280 ? 30.011 2.832 11.049 1.00 66.94 280 PHE A O 1
ATOM 2302 N N . VAL A 1 281 ? 28.520 4.431 10.523 1.00 73.81 281 VAL A N 1
ATOM 2303 C CA . VAL A 1 281 ? 28.650 4.362 9.056 1.00 73.81 281 VAL A CA 1
ATOM 2304 C C . VAL A 1 281 ? 28.985 5.746 8.503 1.00 73.81 281 VAL A C 1
ATOM 2306 O O . VAL A 1 281 ? 28.573 6.752 9.084 1.00 73.81 281 VAL A O 1
ATOM 2309 N N . ARG A 1 282 ? 29.746 5.838 7.407 1.00 72.25 282 ARG A N 1
ATOM 2310 C CA . ARG A 1 282 ? 30.121 7.140 6.822 1.00 72.25 282 ARG A CA 1
ATOM 2311 C C . ARG A 1 282 ? 28.973 7.698 5.976 1.00 72.25 282 ARG A C 1
ATOM 2313 O O . ARG A 1 282 ? 28.249 6.939 5.335 1.00 72.25 282 ARG A O 1
ATOM 2320 N N . GLY A 1 283 ? 28.832 9.022 5.919 1.00 64.31 283 GLY A N 1
ATOM 2321 C CA . GLY A 1 283 ? 27.784 9.700 5.143 1.00 64.31 283 GLY A CA 1
ATOM 2322 C C . GLY A 1 283 ? 27.800 9.325 3.659 1.00 64.31 283 GLY A C 1
ATOM 2323 O O . GLY A 1 283 ? 26.757 9.012 3.094 1.00 64.31 283 GLY A O 1
ATOM 2324 N N . LYS A 1 284 ? 28.992 9.230 3.059 1.00 66.38 284 LYS A N 1
ATOM 2325 C CA . LYS A 1 284 ? 29.172 8.792 1.663 1.00 66.38 284 LYS A CA 1
ATOM 2326 C C . LYS A 1 284 ? 28.646 7.369 1.398 1.00 66.38 284 LYS A C 1
ATOM 2328 O O . LYS A 1 284 ? 28.072 7.107 0.348 1.00 66.38 284 LYS A O 1
ATOM 2333 N N . ASP A 1 285 ? 28.797 6.473 2.373 1.00 66.81 285 ASP A N 1
ATOM 2334 C CA . ASP A 1 285 ? 28.402 5.065 2.275 1.00 66.81 285 ASP A CA 1
ATOM 2335 C C . ASP A 1 285 ? 26.873 4.941 2.419 1.00 66.81 285 ASP A C 1
ATOM 2337 O O . ASP A 1 285 ? 26.202 4.217 1.683 1.00 66.81 285 ASP A O 1
ATOM 2341 N N . PHE A 1 286 ? 26.303 5.744 3.322 1.00 71.31 286 PHE A N 1
ATOM 2342 C CA . PHE A 1 286 ? 24.863 5.926 3.462 1.00 71.31 286 PHE A CA 1
ATOM 2343 C C . PHE A 1 286 ? 24.228 6.469 2.169 1.00 71.31 286 PHE A C 1
ATOM 2345 O O . PHE A 1 286 ? 23.214 5.943 1.711 1.00 71.31 286 PHE A O 1
ATOM 2352 N N . GLU A 1 287 ? 24.828 7.491 1.554 1.00 68.06 287 GLU A N 1
ATOM 2353 C CA . GLU A 1 287 ? 24.362 8.067 0.287 1.00 68.06 287 GLU A CA 1
ATOM 2354 C C . GLU A 1 287 ? 24.444 7.070 -0.871 1.00 68.06 287 GLU A C 1
ATOM 2356 O O . GLU A 1 287 ? 23.535 7.015 -1.698 1.00 68.06 287 GLU A O 1
ATOM 2361 N N . GLN A 1 288 ? 25.479 6.233 -0.915 1.00 68.38 288 GLN A N 1
ATOM 2362 C CA . GLN A 1 288 ? 25.614 5.199 -1.936 1.00 68.38 288 GLN A CA 1
ATOM 2363 C C . GLN A 1 288 ? 24.470 4.177 -1.869 1.00 68.38 288 GLN A C 1
ATOM 2365 O O . GLN A 1 288 ? 23.872 3.854 -2.896 1.00 68.38 288 GLN A O 1
ATOM 2370 N N . VAL A 1 289 ? 24.095 3.728 -0.668 1.00 66.69 289 VAL A N 1
ATOM 2371 C CA . VAL A 1 289 ? 22.948 2.824 -0.475 1.00 66.69 289 VAL A CA 1
ATOM 2372 C C . VAL A 1 289 ? 21.628 3.525 -0.822 1.00 66.69 289 VAL A C 1
ATOM 2374 O O . VAL A 1 289 ? 20.753 2.930 -1.448 1.00 66.69 289 VAL A O 1
ATOM 2377 N N . VAL A 1 290 ? 21.488 4.820 -0.525 1.00 63.31 290 VAL A N 1
ATOM 2378 C CA . VAL A 1 290 ? 20.338 5.613 -0.997 1.00 63.31 290 VAL A CA 1
ATOM 2379 C C . VAL A 1 290 ? 20.269 5.653 -2.527 1.00 63.31 290 VAL A C 1
ATOM 2381 O O . VAL A 1 290 ? 19.202 5.434 -3.104 1.00 63.31 290 VAL A O 1
ATOM 2384 N N . ASN A 1 291 ? 21.402 5.872 -3.194 1.00 62.50 291 ASN A N 1
ATOM 2385 C CA . ASN A 1 291 ? 21.492 5.929 -4.654 1.00 62.50 291 ASN A CA 1
ATOM 2386 C C . ASN A 1 291 ? 21.167 4.581 -5.313 1.00 62.50 291 ASN A C 1
ATOM 2388 O O . ASN A 1 291 ? 20.583 4.552 -6.395 1.00 62.50 291 ASN A O 1
ATOM 2392 N N . GLN A 1 292 ? 21.421 3.471 -4.618 1.00 60.47 292 GLN A N 1
ATOM 2393 C CA . GLN A 1 292 ? 20.981 2.131 -5.019 1.00 60.47 292 GLN A CA 1
ATOM 2394 C C . GLN A 1 292 ? 19.457 1.920 -4.888 1.00 60.47 292 GLN A C 1
ATOM 2396 O O . GLN A 1 292 ? 18.958 0.857 -5.256 1.00 60.47 292 GLN A O 1
ATOM 2401 N N . GLY A 1 293 ? 18.695 2.908 -4.403 1.00 47.41 293 GLY A N 1
ATOM 2402 C CA . GLY A 1 293 ? 17.228 2.891 -4.336 1.00 47.41 293 GLY A CA 1
ATOM 2403 C C . GLY A 1 293 ? 16.643 2.595 -2.952 1.00 47.41 293 GLY A C 1
ATOM 2404 O O . GLY A 1 293 ? 15.428 2.437 -2.828 1.00 47.41 293 GLY A O 1
ATOM 2405 N N . TYR A 1 294 ? 17.473 2.520 -1.910 1.00 54.59 294 TYR A N 1
ATOM 2406 C CA . TYR A 1 294 ? 17.020 2.339 -0.530 1.00 54.59 294 TYR A CA 1
ATOM 2407 C C . TYR A 1 294 ? 16.581 3.677 0.089 1.00 54.59 294 TYR A C 1
ATOM 2409 O O . TYR A 1 294 ? 17.139 4.735 -0.193 1.00 54.59 294 TYR A O 1
ATOM 2417 N N . HIS A 1 295 ? 15.565 3.663 0.954 1.00 55.84 295 HIS A N 1
ATOM 2418 C CA . HIS A 1 295 ? 15.004 4.905 1.492 1.00 55.84 295 HIS A CA 1
ATOM 2419 C C . HIS A 1 295 ? 15.858 5.482 2.641 1.00 55.84 295 HIS A C 1
ATOM 2421 O O . HIS A 1 295 ? 16.034 4.800 3.655 1.00 55.84 295 HIS A O 1
ATOM 2427 N N . PRO A 1 296 ? 16.289 6.759 2.583 1.00 61.00 296 PRO A N 1
ATOM 2428 C CA . PRO A 1 296 ? 17.186 7.355 3.576 1.00 61.00 296 PRO A CA 1
ATOM 2429 C C . PRO A 1 296 ? 16.694 7.240 5.022 1.00 61.00 296 PRO A C 1
ATOM 2431 O O . PRO A 1 296 ? 17.450 6.860 5.911 1.00 61.00 296 PRO A O 1
ATOM 2434 N N . GLN A 1 297 ? 15.418 7.540 5.289 1.00 55.28 297 GLN A N 1
ATOM 2435 C CA . GLN A 1 297 ? 14.902 7.482 6.664 1.00 55.28 297 GLN A CA 1
ATOM 2436 C C . GLN A 1 297 ? 14.746 6.043 7.162 1.00 55.28 297 GLN A C 1
ATOM 2438 O O . GLN A 1 297 ? 14.832 5.815 8.361 1.00 55.28 297 GLN A O 1
ATOM 2443 N N . LEU A 1 298 ? 14.546 5.077 6.256 1.00 55.50 298 LEU A N 1
ATOM 2444 C CA . LEU A 1 298 ? 14.476 3.665 6.634 1.00 55.50 298 LEU A CA 1
ATOM 2445 C C . LEU A 1 298 ? 15.873 3.152 6.976 1.00 55.50 298 LEU A C 1
ATOM 2447 O O . LEU A 1 298 ? 16.045 2.543 8.022 1.00 55.50 298 LEU A O 1
ATOM 2451 N N . ILE A 1 299 ? 16.880 3.492 6.168 1.00 65.00 299 ILE A N 1
ATOM 2452 C CA . ILE A 1 299 ? 18.281 3.193 6.485 1.00 65.00 299 ILE A CA 1
ATOM 2453 C C . ILE A 1 299 ? 18.648 3.800 7.850 1.00 65.00 299 ILE A C 1
ATOM 2455 O O . ILE A 1 299 ? 19.177 3.099 8.706 1.00 65.00 299 ILE A O 1
ATOM 2459 N N . ARG A 1 300 ? 18.305 5.076 8.097 1.00 69.56 300 ARG A N 1
ATOM 2460 C CA . ARG A 1 300 ? 18.557 5.734 9.394 1.00 69.56 300 ARG A CA 1
ATOM 2461 C C . ARG A 1 300 ? 17.858 5.036 10.551 1.00 69.56 300 ARG A C 1
ATOM 2463 O O . ARG A 1 300 ? 18.505 4.780 11.553 1.00 69.56 300 ARG A O 1
ATOM 2470 N N . HIS A 1 301 ? 16.582 4.693 10.402 1.00 57.81 301 HIS A N 1
ATOM 2471 C CA . HIS A 1 301 ? 15.829 4.009 11.449 1.00 57.81 301 HIS A CA 1
ATOM 2472 C C . HIS A 1 301 ? 16.463 2.661 11.822 1.00 57.81 301 HIS A C 1
ATOM 2474 O O . HIS A 1 301 ? 16.662 2.369 12.995 1.00 57.81 301 HIS A O 1
ATOM 2480 N N . VAL A 1 302 ? 16.861 1.873 10.821 1.00 60.16 302 VAL A N 1
ATOM 2481 C CA . VAL A 1 302 ? 17.469 0.547 11.009 1.00 60.16 302 VAL A CA 1
ATOM 2482 C C . VAL A 1 302 ? 18.865 0.640 11.648 1.00 60.16 302 VAL A C 1
ATOM 2484 O O . VAL A 1 302 ? 19.234 -0.232 12.443 1.00 60.16 302 VAL A O 1
ATOM 2487 N N . LEU A 1 303 ? 19.623 1.700 11.338 1.00 70.19 303 LEU A N 1
ATOM 2488 C CA . LEU A 1 303 ? 20.894 2.029 11.992 1.00 70.19 303 LEU A CA 1
ATOM 2489 C C . LEU A 1 303 ? 20.677 2.483 13.448 1.00 70.19 303 LEU A C 1
ATOM 2491 O O . LEU A 1 303 ? 21.350 1.987 14.349 1.00 70.19 303 LEU A O 1
ATOM 2495 N N . GLU A 1 304 ? 19.699 3.359 13.695 1.00 72.94 304 GLU A N 1
ATOM 2496 C CA . GLU A 1 304 ? 19.350 3.880 15.025 1.00 72.94 304 GLU A CA 1
ATOM 2497 C C . GLU A 1 304 ? 18.871 2.777 15.978 1.00 72.94 304 GLU A C 1
ATOM 2499 O O . GLU A 1 304 ? 19.324 2.726 17.122 1.00 72.94 304 GLU A O 1
ATOM 2504 N N . GLU A 1 305 ? 18.032 1.847 15.509 1.00 61.94 305 GLU A N 1
ATOM 2505 C CA . GLU A 1 305 ? 17.593 0.676 16.287 1.00 61.94 305 GLU A CA 1
ATOM 2506 C C . GLU A 1 305 ? 18.763 -0.209 16.742 1.00 61.94 305 GLU A C 1
ATOM 2508 O O . GLU A 1 305 ? 18.689 -0.860 17.785 1.00 61.94 305 GLU A O 1
ATOM 2513 N N . ARG A 1 306 ? 19.856 -0.225 15.974 1.00 63.72 306 ARG A N 1
ATOM 2514 C CA . ARG A 1 306 ? 21.080 -0.984 16.268 1.00 63.72 306 ARG A CA 1
ATOM 2515 C C . ARG A 1 306 ? 22.150 -0.144 16.972 1.00 63.72 306 ARG A C 1
ATOM 2517 O O . ARG A 1 306 ? 23.248 -0.636 17.209 1.00 63.72 306 ARG A O 1
ATOM 2524 N N . GLY A 1 307 ? 21.841 1.107 17.324 1.00 63.94 307 GLY A N 1
ATOM 2525 C CA . GLY A 1 307 ? 22.763 2.021 18.004 1.00 63.94 307 GLY A CA 1
ATOM 2526 C C . GLY A 1 307 ? 23.897 2.557 17.123 1.00 63.94 307 GLY A C 1
ATOM 2527 O O . GLY A 1 307 ? 24.888 3.062 17.649 1.00 63.94 307 GLY A O 1
ATOM 2528 N N . ILE A 1 308 ? 23.763 2.463 15.800 1.00 69.00 308 ILE A N 1
ATOM 2529 C CA . ILE A 1 308 ? 24.782 2.834 14.816 1.00 69.00 308 ILE A CA 1
ATOM 2530 C C . ILE A 1 308 ? 24.527 4.269 14.350 1.00 69.00 308 ILE A C 1
ATOM 2532 O O . ILE A 1 308 ? 23.423 4.611 13.926 1.00 69.00 308 ILE A O 1
ATOM 2536 N N . LYS A 1 309 ? 25.549 5.129 14.395 1.00 71.44 309 LYS A N 1
ATOM 2537 C CA . LYS A 1 309 ? 25.427 6.534 13.964 1.00 71.44 309 LYS A CA 1
ATOM 2538 C C . LYS A 1 309 ? 25.873 6.731 12.517 1.00 71.44 309 LYS A C 1
ATOM 2540 O O . LYS A 1 309 ? 26.848 6.128 12.086 1.00 71.44 309 LYS A O 1
ATOM 2545 N N . VAL A 1 310 ? 25.213 7.630 11.786 1.00 72.81 310 VAL A N 1
ATOM 2546 C CA . VAL A 1 310 ? 25.728 8.129 10.498 1.00 72.81 310 VAL A CA 1
ATOM 2547 C C . VAL A 1 310 ? 26.666 9.300 10.778 1.00 72.81 310 VAL A C 1
ATOM 2549 O O . VAL A 1 310 ? 26.241 10.304 11.351 1.00 72.81 310 VAL A O 1
ATOM 2552 N N . ASN A 1 311 ? 27.931 9.162 10.394 1.00 69.88 311 ASN A N 1
ATOM 2553 C CA . ASN A 1 311 ? 28.954 10.188 10.542 1.00 69.88 311 ASN A CA 1
ATOM 2554 C C . ASN A 1 311 ? 29.144 10.889 9.191 1.00 69.88 311 ASN A C 1
ATOM 2556 O O . ASN A 1 311 ? 29.691 10.287 8.262 1.00 69.88 311 ASN A O 1
ATOM 2560 N N . TRP A 1 312 ? 28.606 12.106 9.080 1.00 72.50 312 TRP A N 1
ATOM 2561 C CA . TRP A 1 312 ? 28.685 12.938 7.875 1.00 72.50 312 TRP A CA 1
ATOM 2562 C C . TRP A 1 312 ? 30.101 13.461 7.660 1.00 72.50 312 TRP A C 1
ATOM 2564 O O . TRP A 1 312 ? 30.712 13.925 8.648 1.00 72.50 312 TRP A O 1
#

Foldseek 3Di:
DDDDDDDDPPPPVDDDDDDPQWAAQEVVDIDGPPDPGDGDDDLLVLLVVQQVVVLAWAALVRSVVSSVVPHPDDDDSVVNVVSQLPRPQWFAAPVNTIHGNCCLVPCPSCVVRVHHNVSVVVCVLAGPSCQFPDWDDDPNWIKTKGFAHPVCLVQQKDFADPPPPAQADQWAWEQAQVRDTDIWGDDPRMTGRCVPRVVVPDHRFMWMWICPHNHYIYIHGPVCVVVDDDDDPVSVVVNVVVRVVVVVVVVVVVVVVPDPDDPQQPALVSQLVVQLVPLEGEPVSLVVNVVVGDGSVVSVVSCVVSNYYYHD

Radius of gyration: 25.88 Å; chains: 1; bounding box: 81×63×60 Å

Secondary structure (DSSP, 8-state):
------S------------TTEEEEETTEEEETTSS-PPPPPHHHHHHHHHHHHTS-EEHHHHHHHHHHT-SS---HHHHHHHHTT-TTEEE-TTSEEEEGGGGG-HHHHHHTT--HHHHHHHHTT--S-SEEEEEEETTEEEEEEE--HHHHHHTEEEPPTT------SEEEEE-TTS-EEEEEEETTEEE-HHHHTTTPPTT-EEEEEE-SSSEEEEEEHHHHHT--PPPHHHHHHHHHHHHHHHHHHHHHHHHSTTSS-S--SHHHHHHHHHHHHSEEEHHHHHHHHHTT--HHHHHHHHHHTTPEEE-

pLDDT: mean 73.11, std 15.89, range [28.19, 96.62]

=== Feature glossary ===
Annotated list of the representations used here:

Nearest PDB structures. The Foldseek neighbor list gives the closest experimentally determined structures in the PDB, ranked by structural alignment. TM-score near 1 means near-identical fold; near 0.3 means only rough topology match. This is how one finds what a novel AlphaFold prediction most resembles in the solved-structure universe.

Foldseek 3Di. Foldseek's 3Di representation compresses backbone geometry into a per-residue letter drawn from a learned twenty-state alphabet. It captures the tertiary interaction pattern around each residue — which residues are packed against it in space, regardless of where they are in sequence.

Radius of gyration, Cα contacts, bounding box. Radius of gyration (Rg) is the root-mean-square distance of Cα atoms from their centroid — a single number for overall size and compactness. A globular domain of N residues has Rg ≈ 2.2·N^0.38 Å; an extended or disordered chain has a much larger Rg. The Cα contact count is the number of residue pairs whose Cα atoms are within 8 Å and are more than four positions apart in sequence — a standard proxy for tertiary packing density. The bounding box is the smallest axis-aligned box enclosing all Cα atoms.

InterPro / GO / CATH / organism. The annotation block draws on four external resources. InterPro: which protein families and domains the sequence belongs to. GO: standardized terms for what the protein does, what process it participates in, and where in the cell it acts. CATH: which structural fold it has in the CATH hierarchy. Organism: the species of origin.

mmCIF coordinates. The mmCIF block holds the 3D Cartesian coordinates of each backbone atom (N, Cα, C, O) in ångströms. mmCIF is the PDB's canonical archive format — a tagged-loop text representation of the atomic model.

pLDDT. pLDDT is the predicted lDDT-Cα score: AlphaFold's confidence that the local environment of each residue (all inter-atomic distances within 15 Å) is correctly placed. It is a per-residue number between 0 and 100, with higher meaning more reliable.

Backbone torsions (φ/ψ). φ (phi) and ψ (psi) are the two rotatable backbone dihedrals per residue: φ is the C(i-1)–N–Cα–C torsion, ψ is the N–Cα–C–N(i+1) torsion, both in degrees on (−180°, 180°]. α-helical residues cluster near (−60°, −45°); β-strand residues near (−120°, +130°). A Ramachandran plot is simply a scatter of (φ, ψ) for every residue.

B-factor. For experimental (PDB) structures, the B-factor (temperature factor) quantifies the positional spread of each atom in the crystal — a combination of thermal vibration and static disorder — in units of Å². High B-factors mark flexible loops or poorly resolved regions; low B-factors mark the rigid, well-ordered core.

Secondary structure (3-state, P-SEA). SS3 is a coarse helix/strand/coil call (letters a/b/c) made by the P-SEA algorithm from inter-Cα distances and dihedrals. It is less detailed than DSSP but needs only Cα positions.

Predicted aligned error. Predicted aligned error is AlphaFold's pairwise confidence. Unlike pLDDT (per-residue), PAE is per-residue-pair and captures whether two parts of the structure are correctly placed relative to each other. Units are ångströms of expected positional error.

Solvent-accessible surface area. Solvent-accessible surface area (SASA) is the area in Å² traced out by the centre of a 1.4 Å probe sphere (a water molecule) rolled over the protein's van der Waals surface (Shrake–Rupley / Lee–Richards construction). Buried residues have near-zero SASA; fully exposed residues can exceed 200 Å². The total SASA scales roughly with the number of surface residues.

Secondary structure (8-state, DSSP). The SS8 string is DSSP's per-residue secondary-structure call. α-helix (H) means an i→i+4 H-bond ladder; β-strand (E) means the residue participates in a β-sheet; 3₁₀ (G) and π (I) are tighter and wider helices; T/S are turns/bends; '-' is loop.

Rendered structure images. Structure images are PyMOL renders from six orthogonal camera directions. Cartoon representation draws helices as coils and strands as arrows; sticks shows the backbone as bonds; surface shows the solvent-excluded envelope. Rainbow coloring maps sequence position to hue (blue→red, N→C); chain coloring assigns a distinct color per polypeptide.

Sequence. The amino-acid sequence is the protein's primary structure: the linear order of residues from the N-terminus to the C-terminus, written in one-letter code. Everything else here — the 3D coordinates, the secondary structure, the domain annotations — is ultimately a consequence of this string.

Contact-map, Ramachandran, and PAE plots. Three diagnostic plots accompany the record. The Cα contact map visualizes the tertiary structure as a 2D adjacency matrix (8 Å cutoff, sequence-local contacts suppressed). The Ramachandran plot shows the distribution of backbone (φ, ψ) torsions, with points in the α and β basins reflecting secondary structure content. The PAE plot shows AlphaFold's inter-residue confidence as a color matrix.